Protein AF-A0A8H4XSQ0-F1 (afdb_monomer)

Sequence (177 aa):
MLYRQTLTVPAALAGDLHPTEDVSSPPSFDLDDREDEDDIYLQIAEAGQKVIKIYRQLHRVRLVNYTYMTTHHLFMAGISFLFAIWHSPVVRSRLTLDDVDFTVLAATSIFSDLMEVCPPAETCRDAFERMSRATVRMGSKGFASQAVGGGSLTASAKSLASTTTNRAAPQSQQLAP

Solvent-accessible surface area (backbone atoms only — not comparable to full-atom values): 11108 Å² total; per-residue (Å²): 135,87,86,79,82,78,79,80,79,59,75,89,67,67,74,75,70,66,76,78,74,81,79,71,73,68,91,70,55,74,59,57,59,49,54,54,50,51,50,50,34,40,50,42,30,53,51,17,51,51,52,47,52,52,52,48,54,38,55,76,68,68,70,57,82,87,41,77,65,56,56,52,55,51,48,53,30,49,53,46,25,51,46,20,48,66,75,33,69,65,40,26,63,74,46,53,69,67,60,50,52,54,50,49,53,46,46,47,49,55,29,59,64,40,35,84,80,35,76,68,29,52,60,52,35,55,52,49,54,54,50,48,54,53,43,50,66,61,38,57,75,50,41,55,75,70,74,80,79,79,84,85,83,91,78,90,79,82,86,80,90,80,81,89,81,88,88,86,85,88,83,87,84,89,79,88,135

Secondary structure (DSSP, 8-state):
-------PPPGGGSS-----------TTHHHHHHHHHHHHHHHHHHHHHHHHHHHHHHHHTT-----HHHHHHHHHHHHHHHHHHHH-HHHHHHS-HHHHHHHHHHHHHHHHHHTTT-TTHHHHHHHHHHHHHHHHHHHTTTGGGGSS-----------------------------

pLDDT: mean 72.09, std 19.68, range [34.12, 95.44]

Structure (mmCIF, N/CA/C/O backbone):
data_AF-A0A8H4XSQ0-F1
#
_entry.id   AF-A0A8H4XSQ0-F1
#
loop_
_atom_site.group_PDB
_atom_site.id
_atom_site.type_symbol
_atom_site.label_atom_id
_atom_site.label_alt_id
_atom_site.label_comp_id
_atom_site.label_asym_id
_atom_site.label_entity_id
_atom_site.label_seq_id
_atom_site.pdbx_PDB_ins_code
_atom_site.Cartn_x
_atom_site.Cartn_y
_atom_site.Cartn_z
_atom_site.occupancy
_atom_site.B_iso_or_equiv
_atom_site.auth_seq_id
_atom_site.auth_comp_id
_atom_site.auth_asym_id
_atom_site.auth_atom_id
_atom_site.pdbx_PDB_model_num
ATOM 1 N N . MET A 1 1 ? 32.855 30.904 15.317 1.00 47.31 1 MET A N 1
ATOM 2 C CA . MET A 1 1 ? 34.250 30.803 14.842 1.00 47.31 1 MET A CA 1
ATOM 3 C C . MET A 1 1 ? 34.305 29.732 13.766 1.00 47.31 1 MET A C 1
ATOM 5 O O . MET A 1 1 ? 33.937 28.602 14.050 1.00 47.31 1 MET A O 1
ATOM 9 N N . LEU A 1 2 ? 34.668 30.098 12.537 1.00 51.66 2 LEU A N 1
ATOM 10 C CA . LEU A 1 2 ? 34.772 29.174 11.405 1.00 51.66 2 LEU A CA 1
ATOM 11 C C . LEU A 1 2 ? 36.157 28.521 11.429 1.00 51.66 2 LEU A C 1
ATOM 13 O O . LEU A 1 2 ? 37.143 29.168 11.088 1.00 51.66 2 LEU A O 1
ATOM 17 N N . TYR A 1 3 ? 36.242 27.260 11.843 1.00 48.38 3 TYR A N 1
ATOM 18 C CA . TYR A 1 3 ? 37.480 26.493 11.727 1.00 48.38 3 TYR A CA 1
ATOM 19 C C . TYR A 1 3 ? 37.561 25.920 10.309 1.00 48.38 3 TYR A C 1
ATOM 21 O O . TYR A 1 3 ? 37.017 24.857 10.020 1.00 48.38 3 TYR A O 1
ATOM 29 N N . ARG A 1 4 ? 38.207 26.647 9.391 1.00 59.62 4 ARG A N 1
ATOM 30 C CA . ARG A 1 4 ? 38.708 26.056 8.146 1.00 59.62 4 ARG A CA 1
ATOM 31 C C . ARG A 1 4 ? 40.182 25.747 8.325 1.00 59.62 4 ARG A C 1
ATOM 33 O O . ARG A 1 4 ? 41.042 26.581 8.072 1.00 59.62 4 ARG A O 1
ATOM 40 N N . GLN A 1 5 ? 40.452 24.531 8.775 1.00 59.16 5 GLN A N 1
ATOM 41 C CA . GLN A 1 5 ? 41.793 23.976 8.764 1.00 59.16 5 GLN A CA 1
ATOM 42 C C . GLN A 1 5 ? 41.997 23.284 7.419 1.00 59.16 5 GLN A C 1
ATOM 44 O O . GLN A 1 5 ? 41.641 22.125 7.233 1.00 59.16 5 GLN A O 1
ATOM 49 N N . THR A 1 6 ? 42.504 24.027 6.440 1.00 63.44 6 THR A N 1
ATOM 50 C CA . THR A 1 6 ? 43.053 23.429 5.222 1.00 63.44 6 THR A CA 1
ATOM 51 C C . THR A 1 6 ? 44.397 22.804 5.570 1.00 63.44 6 THR A C 1
ATOM 53 O O . THR A 1 6 ? 45.337 23.510 5.930 1.00 63.44 6 THR A O 1
ATOM 56 N N . LEU A 1 7 ? 44.473 21.477 5.498 1.00 61.50 7 LEU A N 1
ATOM 57 C CA . LEU A 1 7 ? 45.730 20.739 5.549 1.00 61.50 7 LEU A CA 1
ATOM 58 C C . LEU A 1 7 ? 46.480 20.979 4.234 1.00 61.50 7 LEU A C 1
ATOM 60 O O . LEU A 1 7 ? 46.041 20.532 3.177 1.00 61.50 7 LEU A O 1
ATOM 64 N N . THR A 1 8 ? 47.594 21.707 4.292 1.00 67.81 8 THR A N 1
ATOM 65 C CA . THR A 1 8 ? 48.511 21.840 3.154 1.00 67.81 8 THR A CA 1
ATOM 66 C C . THR A 1 8 ? 49.266 20.527 2.984 1.00 67.81 8 THR A C 1
ATOM 68 O O . THR A 1 8 ? 49.957 20.083 3.902 1.00 67.81 8 THR A O 1
ATOM 71 N N . VAL A 1 9 ? 49.124 19.900 1.816 1.00 60.16 9 VAL A N 1
ATOM 72 C CA . VAL A 1 9 ? 49.824 18.655 1.479 1.00 60.16 9 VAL A CA 1
ATOM 73 C C . VAL A 1 9 ? 51.330 18.943 1.355 1.00 60.16 9 VAL A C 1
ATOM 75 O O . VAL A 1 9 ? 51.709 19.875 0.642 1.00 60.16 9 VAL A O 1
ATOM 78 N N . PRO A 1 1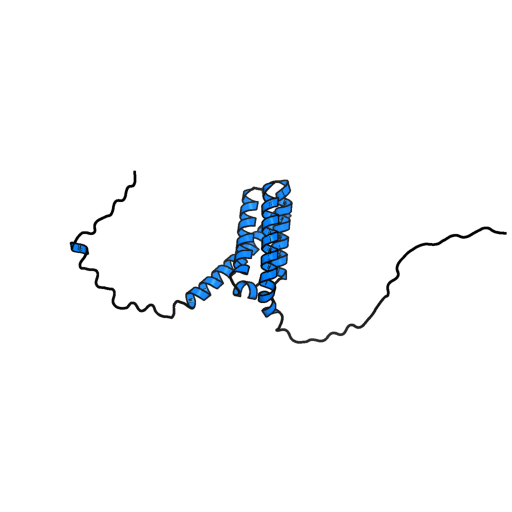0 ? 52.204 18.189 2.046 1.00 61.56 10 PRO A N 1
ATOM 79 C CA . PRO A 1 10 ? 53.652 18.356 1.950 1.00 61.56 10 PRO A CA 1
ATOM 80 C C . PRO A 1 10 ? 54.164 18.154 0.518 1.00 61.56 10 PRO A C 1
ATOM 82 O O . PRO A 1 10 ? 53.762 17.210 -0.156 1.00 61.56 10 PRO A O 1
ATOM 85 N N . ALA A 1 11 ? 55.108 18.991 0.072 1.00 61.38 11 ALA A N 1
ATOM 86 C CA . ALA A 1 11 ? 55.648 18.977 -1.296 1.00 61.38 11 ALA A CA 1
ATOM 87 C C . ALA A 1 11 ? 56.253 17.625 -1.731 1.00 61.38 11 ALA A C 1
ATOM 89 O O . ALA A 1 11 ? 56.295 17.328 -2.920 1.00 61.38 11 ALA A O 1
ATOM 90 N N . ALA A 1 12 ? 56.666 16.787 -0.777 1.00 60.84 12 ALA A N 1
ATOM 91 C CA . ALA A 1 12 ? 57.162 15.436 -1.035 1.00 60.84 12 ALA A CA 1
ATOM 92 C C . ALA A 1 12 ? 56.082 14.466 -1.558 1.00 60.84 12 ALA A C 1
ATOM 94 O O . ALA A 1 12 ? 56.423 13.468 -2.172 1.00 60.84 12 ALA A O 1
ATOM 95 N N . LEU A 1 13 ? 54.797 14.763 -1.334 1.00 54.38 13 LEU A N 1
ATOM 96 C CA . LEU A 1 13 ? 53.650 13.967 -1.796 1.00 54.38 13 LEU A CA 1
ATOM 97 C C . LEU A 1 13 ? 53.005 14.537 -3.071 1.00 54.38 13 LEU A C 1
ATOM 99 O O . LEU A 1 13 ? 52.060 13.955 -3.592 1.00 54.38 13 LEU A O 1
ATOM 103 N N . ALA A 1 14 ? 53.483 15.683 -3.569 1.00 57.53 14 ALA A N 1
ATOM 104 C CA . ALA A 1 14 ? 52.908 16.343 -4.743 1.00 57.53 14 ALA A CA 1
ATOM 105 C C . ALA A 1 14 ? 53.367 15.721 -6.077 1.00 57.53 14 ALA A C 1
ATOM 107 O O . ALA A 1 14 ? 52.726 15.947 -7.098 1.00 57.53 14 ALA A O 1
ATOM 108 N N . GLY A 1 15 ? 54.472 14.966 -6.072 1.00 57.06 15 GLY A N 1
ATOM 109 C CA . GLY A 1 15 ? 55.089 14.400 -7.278 1.00 57.06 15 GLY A CA 1
ATOM 110 C C . GLY A 1 15 ? 54.617 12.998 -7.676 1.00 57.06 15 GLY A C 1
ATOM 111 O O . GLY A 1 15 ? 54.836 12.612 -8.817 1.00 57.06 15 GLY A O 1
ATOM 112 N N . ASP A 1 16 ? 53.947 12.262 -6.783 1.00 52.66 16 ASP A N 1
ATOM 113 C CA . ASP A 1 16 ? 53.589 10.849 -7.011 1.00 52.66 16 ASP A CA 1
ATOM 114 C C . ASP A 1 16 ? 52.175 10.647 -7.586 1.00 52.66 16 ASP A C 1
ATOM 116 O O . ASP A 1 16 ? 51.712 9.518 -7.750 1.00 52.66 16 ASP A O 1
ATOM 120 N N . LEU A 1 17 ? 51.480 11.727 -7.950 1.00 51.56 17 LEU A N 1
ATOM 121 C CA . LEU A 1 17 ? 50.252 11.640 -8.740 1.00 51.56 17 LEU A CA 1
ATOM 122 C C . LEU A 1 17 ? 50.621 11.499 -10.219 1.00 51.56 17 LEU A C 1
ATOM 124 O O . LEU A 1 17 ? 50.491 12.435 -11.007 1.00 51.56 17 LEU A O 1
ATOM 128 N N . HIS A 1 18 ? 51.082 10.306 -10.597 1.00 51.81 18 HIS A N 1
ATOM 129 C CA . HIS A 1 18 ? 50.960 9.863 -11.979 1.00 51.81 18 HIS A CA 1
ATOM 130 C C . HIS A 1 18 ? 49.475 10.000 -12.357 1.00 51.81 18 HIS A C 1
ATOM 132 O O . HIS A 1 18 ? 48.629 9.489 -11.613 1.00 51.81 18 HIS A O 1
ATOM 138 N N . PRO A 1 19 ? 49.117 10.715 -13.441 1.00 48.53 19 PRO A N 1
ATOM 139 C CA . PRO A 1 19 ? 47.738 10.729 -13.896 1.00 48.53 19 PRO A CA 1
ATOM 140 C C . PRO A 1 19 ? 47.394 9.268 -14.153 1.00 48.53 19 PRO A C 1
ATOM 142 O O . PRO A 1 19 ? 48.134 8.576 -14.850 1.00 48.53 19 PRO A O 1
ATOM 145 N N . THR A 1 20 ? 46.363 8.757 -13.492 1.00 51.41 20 THR A N 1
ATOM 146 C CA . THR A 1 20 ? 45.878 7.401 -13.722 1.00 51.41 20 THR A CA 1
ATOM 147 C C . THR A 1 20 ? 45.595 7.281 -15.212 1.00 51.41 20 THR A C 1
ATOM 149 O O . THR A 1 20 ? 44.622 7.857 -15.697 1.00 51.41 20 THR A O 1
ATOM 152 N N . GLU A 1 21 ? 46.507 6.622 -15.925 1.00 52.25 21 GLU A N 1
ATOM 153 C CA . GLU A 1 21 ? 46.331 6.195 -17.300 1.00 52.25 21 GLU A CA 1
ATOM 154 C C . GLU A 1 21 ? 45.016 5.426 -17.365 1.00 52.25 21 GLU A C 1
ATOM 156 O O . GLU A 1 21 ? 44.800 4.492 -16.592 1.00 52.25 21 GLU A O 1
ATOM 161 N N . ASP A 1 22 ? 44.132 5.921 -18.228 1.00 55.44 22 ASP A N 1
ATOM 162 C CA . ASP A 1 22 ? 42.923 5.297 -18.749 1.00 55.44 22 ASP A CA 1
ATOM 163 C C . ASP A 1 22 ? 42.413 4.063 -17.989 1.00 55.44 22 ASP A C 1
ATOM 165 O O . ASP A 1 22 ? 42.454 2.932 -18.478 1.00 55.44 22 ASP A O 1
ATOM 169 N N . VAL A 1 23 ? 41.787 4.291 -16.831 1.00 56.41 23 VAL A N 1
ATOM 170 C CA . VAL A 1 23 ? 40.725 3.386 -16.387 1.00 56.41 23 VAL A CA 1
ATOM 171 C C . VAL A 1 23 ? 39.505 3.726 -17.235 1.00 56.41 23 VAL A C 1
ATOM 173 O O . VAL A 1 23 ? 38.615 4.467 -16.824 1.00 56.41 23 VAL A O 1
ATOM 176 N N . SER A 1 24 ? 39.489 3.217 -18.467 1.00 56.81 24 SER A N 1
ATOM 177 C CA . SER A 1 24 ? 38.234 3.030 -19.185 1.00 56.81 24 SER A CA 1
ATOM 178 C C . SER A 1 24 ? 37.388 2.096 -18.330 1.00 56.81 24 SER A C 1
ATOM 180 O O . SER A 1 24 ? 37.646 0.892 -18.286 1.00 56.81 24 SER A O 1
ATOM 182 N N . SER A 1 25 ? 36.424 2.658 -17.597 1.00 54.97 25 SER A N 1
ATOM 183 C CA . SER A 1 25 ? 35.415 1.868 -16.903 1.00 54.97 25 SER A CA 1
ATOM 184 C C . SER A 1 25 ? 34.805 0.889 -17.910 1.00 54.97 25 SER A C 1
ATOM 186 O O . SER A 1 25 ? 34.354 1.325 -18.974 1.00 54.97 25 SER A O 1
ATOM 188 N N . PRO A 1 26 ? 34.823 -0.426 -17.635 1.00 57.75 26 PRO A N 1
ATOM 189 C CA . PRO A 1 26 ? 34.167 -1.404 -18.484 1.00 57.75 26 PRO A CA 1
ATOM 190 C C . PRO A 1 26 ? 32.709 -0.986 -18.731 1.00 57.75 26 PRO A C 1
ATOM 192 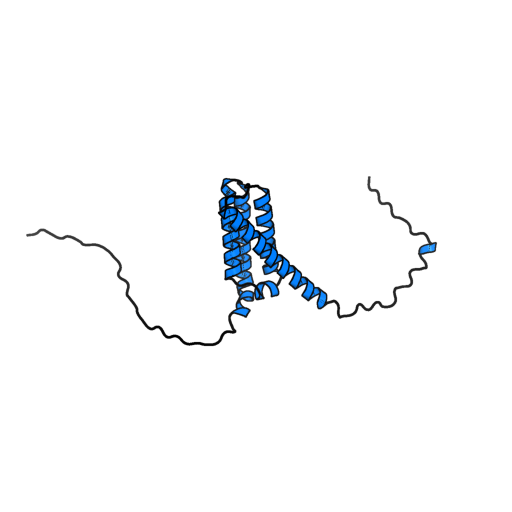O O . PRO A 1 26 ? 32.006 -0.683 -17.769 1.00 57.75 26 PRO A O 1
ATOM 195 N N . PRO A 1 27 ? 32.205 -1.003 -19.976 1.00 55.25 27 PRO A N 1
ATOM 196 C CA . PRO A 1 27 ? 30.811 -0.662 -20.281 1.00 55.25 27 PRO A CA 1
ATOM 197 C C . PRO A 1 27 ? 29.810 -1.741 -19.813 1.00 55.25 27 PRO A C 1
ATOM 199 O O . PRO A 1 27 ? 28.658 -1.742 -20.232 1.00 55.25 27 PRO A O 1
ATOM 202 N N . SER A 1 28 ? 30.248 -2.691 -18.981 1.00 55.41 28 SER A N 1
ATOM 203 C CA . SER A 1 28 ? 29.463 -3.820 -18.477 1.00 55.41 28 SER A CA 1
ATOM 204 C C . SER A 1 28 ? 28.827 -3.584 -17.102 1.00 55.41 28 SER A C 1
ATOM 206 O O . SER A 1 28 ? 28.080 -4.445 -16.660 1.00 55.41 28 SER A O 1
ATOM 208 N N . PHE A 1 29 ? 29.092 -2.455 -16.433 1.00 52.41 29 PHE A N 1
ATOM 209 C CA . PHE A 1 29 ? 28.515 -2.161 -15.110 1.00 52.41 29 PHE A CA 1
ATOM 210 C C . PHE A 1 29 ? 27.081 -1.597 -15.171 1.00 52.41 29 PHE A C 1
ATOM 212 O O . PHE A 1 29 ? 26.286 -1.861 -14.282 1.00 52.41 29 PHE A O 1
ATOM 219 N N . ASP A 1 30 ? 26.695 -0.919 -16.257 1.00 58.12 30 ASP A N 1
ATOM 220 C CA . ASP A 1 30 ? 25.384 -0.246 -16.355 1.00 58.12 30 ASP A CA 1
ATOM 221 C C . ASP A 1 30 ? 24.163 -1.188 -16.435 1.00 58.12 30 ASP A C 1
ATOM 223 O O . ASP A 1 30 ? 23.031 -0.738 -16.244 1.00 58.12 30 ASP A O 1
ATOM 227 N N . LEU A 1 31 ? 24.349 -2.466 -16.790 1.00 56.94 31 LEU A N 1
ATOM 228 C CA . LEU A 1 31 ? 23.248 -3.439 -16.860 1.00 56.94 31 LEU A CA 1
ATOM 229 C C . LEU A 1 31 ? 23.034 -4.151 -15.520 1.00 56.94 31 LEU A C 1
ATOM 231 O O . LEU A 1 31 ? 21.891 -4.216 -15.076 1.00 56.94 31 LEU A O 1
ATOM 235 N N . ASP A 1 32 ? 24.116 -4.590 -14.868 1.00 60.03 32 ASP A N 1
ATOM 236 C CA . ASP A 1 32 ? 24.069 -5.182 -13.519 1.00 60.03 32 ASP A CA 1
ATOM 237 C C . ASP A 1 32 ? 23.515 -4.169 -12.504 1.00 60.03 32 ASP A C 1
ATOM 239 O O . ASP A 1 32 ? 22.580 -4.485 -11.775 1.00 60.03 32 ASP A O 1
ATOM 243 N N . ASP A 1 33 ? 23.970 -2.907 -12.549 1.00 61.97 33 ASP A N 1
ATOM 244 C CA . ASP A 1 33 ? 23.506 -1.860 -11.624 1.00 61.97 33 ASP A CA 1
ATOM 245 C C . ASP A 1 33 ? 21.987 -1.601 -11.726 1.00 61.97 33 ASP A C 1
ATOM 247 O O . ASP A 1 33 ? 21.341 -1.225 -10.746 1.00 61.97 33 ASP A O 1
ATOM 251 N N . ARG A 1 34 ? 21.394 -1.793 -12.914 1.00 63.34 34 ARG A N 1
ATOM 252 C CA . ARG A 1 34 ? 19.950 -1.609 -13.144 1.00 63.34 34 ARG A CA 1
ATOM 253 C C . ARG A 1 34 ? 19.126 -2.809 -12.698 1.00 63.34 34 ARG A C 1
ATOM 255 O O . ARG A 1 34 ? 18.035 -2.618 -12.162 1.00 63.34 34 ARG A O 1
ATOM 262 N N . GLU A 1 35 ? 19.619 -4.019 -12.944 1.00 65.69 35 GLU A N 1
ATOM 263 C CA . GLU A 1 35 ? 18.970 -5.251 -12.484 1.00 65.69 35 GLU A CA 1
ATOM 264 C C . GLU A 1 35 ? 18.986 -5.324 -10.948 1.00 65.69 35 GLU A C 1
ATOM 266 O O . GLU A 1 35 ? 17.946 -5.592 -10.339 1.00 65.69 35 GLU A O 1
ATOM 271 N N . ASP A 1 36 ? 20.104 -4.938 -10.325 1.00 78.12 36 ASP A N 1
ATOM 272 C CA . ASP A 1 36 ? 20.235 -4.807 -8.872 1.00 78.12 36 ASP A CA 1
ATOM 273 C C . ASP A 1 36 ? 19.242 -3.780 -8.289 1.00 78.12 36 ASP A C 1
ATOM 275 O O . ASP A 1 36 ? 18.639 -4.009 -7.235 1.00 78.12 36 ASP A O 1
ATOM 279 N N . GLU A 1 37 ? 19.013 -2.649 -8.970 1.00 82.69 37 GLU A N 1
ATOM 280 C CA . GLU A 1 37 ? 18.064 -1.622 -8.516 1.00 82.69 37 GLU A CA 1
ATOM 281 C C . GLU A 1 37 ? 16.607 -2.123 -8.527 1.00 82.69 37 GLU A C 1
ATOM 283 O O . GLU A 1 37 ? 15.852 -1.906 -7.570 1.00 82.69 37 GLU A O 1
ATOM 288 N N . ASP A 1 38 ? 16.197 -2.830 -9.583 1.00 86.06 38 ASP A N 1
ATOM 289 C CA . ASP A 1 38 ? 14.851 -3.400 -9.690 1.00 86.06 38 ASP A CA 1
ATOM 290 C C . ASP A 1 38 ? 14.595 -4.500 -8.645 1.00 86.06 38 ASP A C 1
ATOM 292 O O . ASP A 1 38 ? 13.491 -4.580 -8.084 1.00 86.06 38 ASP A O 1
ATOM 296 N N . ASP A 1 39 ? 15.615 -5.295 -8.316 1.00 88.25 39 ASP A N 1
ATOM 297 C CA . ASP A 1 39 ? 15.547 -6.296 -7.251 1.00 88.25 39 ASP A CA 1
ATOM 298 C C . ASP A 1 39 ? 15.385 -5.654 -5.865 1.00 88.25 39 ASP A C 1
ATOM 300 O O . ASP A 1 39 ? 14.587 -6.133 -5.046 1.00 88.25 39 ASP A O 1
ATOM 304 N N . ILE A 1 40 ? 16.035 -4.511 -5.618 1.00 91.69 40 ILE A N 1
ATOM 305 C CA . ILE A 1 40 ? 15.839 -3.728 -4.390 1.00 91.69 40 ILE A CA 1
ATOM 306 C C . ILE A 1 40 ? 14.379 -3.270 -4.269 1.00 91.69 40 ILE A C 1
ATOM 308 O O . ILE A 1 40 ? 13.761 -3.446 -3.211 1.00 91.69 40 ILE A O 1
ATOM 312 N N . TYR A 1 41 ? 13.778 -2.722 -5.332 1.00 92.88 41 TYR A N 1
ATOM 313 C CA . TYR A 1 41 ? 12.369 -2.305 -5.289 1.00 92.88 41 TYR A CA 1
ATOM 314 C C . TYR A 1 41 ? 11.424 -3.482 -5.063 1.00 92.88 41 TYR A C 1
ATOM 316 O O . TYR A 1 41 ? 10.441 -3.352 -4.322 1.00 92.88 41 TYR A O 1
ATOM 324 N N . LEU A 1 42 ? 11.717 -4.639 -5.655 1.00 92.31 42 LEU A N 1
ATOM 325 C CA . LEU A 1 42 ? 10.925 -5.839 -5.440 1.00 92.31 42 LEU A CA 1
ATOM 326 C C . LEU A 1 42 ? 10.991 -6.307 -3.985 1.00 92.31 42 LEU A C 1
ATOM 328 O O . LEU A 1 42 ? 9.952 -6.598 -3.383 1.00 92.31 42 LEU A O 1
ATOM 332 N N . GLN A 1 43 ? 12.187 -6.318 -3.399 1.00 93.31 43 GLN A N 1
ATOM 333 C CA . GLN A 1 43 ? 12.381 -6.681 -2.002 1.00 93.31 43 GLN A CA 1
ATOM 334 C C . GLN A 1 43 ? 11.652 -5.711 -1.062 1.00 93.31 43 GLN A C 1
ATOM 336 O O . GLN A 1 43 ? 11.009 -6.146 -0.102 1.00 93.31 43 GLN A O 1
ATOM 341 N N . ILE A 1 44 ? 11.689 -4.406 -1.353 1.00 94.00 44 ILE A N 1
ATOM 342 C CA . ILE A 1 44 ? 10.951 -3.385 -0.596 1.00 94.00 44 ILE A CA 1
ATOM 343 C C . ILE A 1 44 ? 9.442 -3.631 -0.685 1.00 94.00 44 ILE A C 1
ATOM 345 O O . ILE A 1 44 ? 8.753 -3.596 0.340 1.00 94.00 44 ILE A O 1
ATOM 349 N N . ALA A 1 45 ? 8.922 -3.902 -1.884 1.00 93.56 45 ALA A N 1
ATOM 350 C CA . ALA A 1 45 ? 7.502 -4.165 -2.082 1.00 93.56 45 ALA A CA 1
ATOM 351 C C . ALA A 1 45 ? 7.049 -5.411 -1.300 1.00 93.56 45 ALA A C 1
ATOM 353 O O . ALA A 1 45 ? 6.042 -5.375 -0.585 1.00 93.56 45 ALA A O 1
ATOM 354 N N . GLU A 1 46 ? 7.821 -6.496 -1.369 1.00 93.56 46 GLU A N 1
ATOM 355 C CA . GLU A 1 46 ? 7.514 -7.739 -0.665 1.00 93.56 46 GLU A CA 1
ATOM 356 C C . GLU A 1 46 ? 7.590 -7.568 0.863 1.00 93.56 46 GLU A C 1
ATOM 358 O O . GLU A 1 46 ? 6.694 -8.006 1.596 1.00 93.56 46 GLU A O 1
ATOM 363 N N . ALA A 1 47 ? 8.630 -6.894 1.362 1.00 95.44 47 ALA A N 1
ATOM 364 C CA . ALA A 1 47 ? 8.789 -6.606 2.783 1.00 95.44 47 ALA A CA 1
ATOM 365 C C . ALA A 1 47 ? 7.643 -5.728 3.312 1.00 95.44 47 ALA A C 1
ATOM 367 O O . ALA A 1 47 ? 7.051 -6.049 4.346 1.00 95.44 47 ALA A O 1
ATOM 368 N N . GLY A 1 48 ? 7.267 -4.676 2.576 1.00 93.38 48 GLY A N 1
ATOM 369 C CA . GLY A 1 48 ? 6.154 -3.794 2.927 1.00 93.38 48 GLY A CA 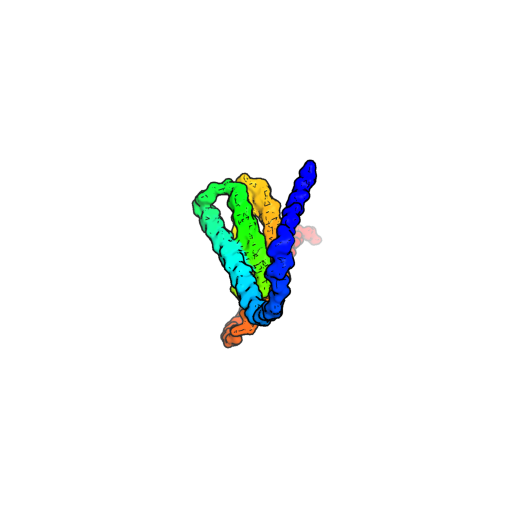1
ATOM 370 C C . GLY A 1 48 ? 4.827 -4.548 3.053 1.00 93.38 48 GLY A C 1
ATOM 371 O O . GLY A 1 48 ? 4.128 -4.416 4.062 1.00 93.38 48 GLY A O 1
ATOM 372 N N . GLN A 1 49 ? 4.514 -5.428 2.093 1.00 93.44 49 GLN A N 1
ATOM 373 C CA . GLN A 1 49 ? 3.326 -6.285 2.172 1.00 93.44 49 GLN A CA 1
ATOM 374 C C . GLN A 1 49 ? 3.356 -7.223 3.380 1.00 93.44 49 GLN A C 1
ATOM 376 O O . GLN A 1 49 ? 2.339 -7.378 4.062 1.00 93.44 49 GLN A O 1
ATOM 381 N N . LYS A 1 50 ? 4.498 -7.867 3.654 1.00 94.25 50 LYS A N 1
ATOM 382 C CA . LYS A 1 50 ? 4.650 -8.782 4.796 1.00 94.25 50 LYS A CA 1
ATOM 383 C C . LYS A 1 50 ? 4.395 -8.062 6.115 1.00 94.25 50 LYS A C 1
ATOM 385 O O . LYS A 1 50 ? 3.634 -8.570 6.936 1.00 94.25 50 LYS A O 1
ATOM 390 N N . VAL A 1 51 ? 4.957 -6.866 6.292 1.00 93.50 51 VAL A N 1
ATOM 391 C CA . VAL A 1 51 ? 4.747 -6.047 7.494 1.00 93.50 51 VAL A CA 1
ATOM 392 C C . VAL A 1 51 ? 3.262 -5.732 7.684 1.00 93.50 51 VAL A C 1
ATOM 394 O O . VAL A 1 51 ? 2.711 -6.007 8.750 1.00 93.50 51 VAL A O 1
ATOM 397 N N . ILE A 1 52 ? 2.578 -5.247 6.643 1.00 92.00 52 ILE A N 1
ATOM 398 C CA . ILE A 1 52 ? 1.140 -4.932 6.705 1.00 92.00 52 ILE A CA 1
ATOM 399 C C . ILE A 1 52 ? 0.310 -6.186 7.027 1.00 92.00 52 ILE A C 1
ATOM 401 O O . ILE A 1 52 ? -0.599 -6.135 7.857 1.00 92.00 52 ILE A O 1
ATOM 405 N N . LYS A 1 53 ? 0.636 -7.337 6.423 1.00 90.38 53 LYS A N 1
ATOM 406 C CA . LYS A 1 53 ? -0.037 -8.621 6.692 1.00 90.38 53 LYS A CA 1
ATOM 407 C C . LYS A 1 53 ? 0.148 -9.075 8.143 1.00 90.38 53 LYS A C 1
ATOM 409 O O . LYS A 1 53 ? -0.835 -9.466 8.775 1.00 90.38 53 LYS A O 1
ATOM 414 N N . ILE A 1 54 ? 1.365 -8.983 8.684 1.00 90.06 54 ILE A N 1
ATOM 415 C CA . ILE A 1 54 ? 1.654 -9.319 10.086 1.00 90.06 54 ILE A CA 1
ATOM 416 C C . ILE A 1 54 ? 0.859 -8.404 11.013 1.00 90.06 54 ILE A C 1
ATOM 418 O O . ILE A 1 54 ? 0.163 -8.908 11.891 1.00 90.06 54 ILE A O 1
ATOM 422 N N . TYR A 1 55 ? 0.878 -7.086 10.789 1.00 87.31 55 TYR A N 1
ATOM 423 C CA . TYR A 1 55 ? 0.104 -6.147 11.604 1.00 87.31 55 TYR A CA 1
ATOM 424 C C . TYR A 1 55 ? -1.402 -6.403 11.523 1.00 87.31 55 TYR A C 1
ATOM 426 O O . TYR A 1 55 ? -2.082 -6.329 12.544 1.00 87.31 55 TYR A O 1
ATOM 434 N N . ARG A 1 56 ? -1.929 -6.804 10.360 1.00 85.06 56 ARG A N 1
ATOM 435 C CA . ARG A 1 56 ? -3.337 -7.210 10.223 1.00 85.06 56 ARG A CA 1
ATOM 436 C C . ARG A 1 56 ? -3.666 -8.443 11.066 1.00 85.06 56 ARG A C 1
ATOM 438 O O . ARG A 1 56 ? -4.731 -8.514 11.679 1.00 85.06 56 ARG A O 1
ATOM 445 N N . GLN A 1 57 ? -2.770 -9.427 11.091 1.00 84.81 57 GLN A N 1
ATOM 446 C CA . GLN A 1 57 ? -2.940 -10.627 11.908 1.00 84.81 57 GLN A CA 1
ATOM 447 C C . GLN A 1 57 ? -2.857 -10.297 13.401 1.00 84.81 57 GLN A C 1
ATOM 449 O O . GLN A 1 57 ? -3.700 -10.741 14.177 1.00 84.81 57 GLN A O 1
ATOM 454 N N . LEU A 1 58 ? -1.890 -9.468 13.785 1.00 81.38 58 LEU A N 1
ATOM 455 C CA . LEU A 1 58 ? -1.708 -8.984 15.149 1.00 81.38 58 LEU A CA 1
ATOM 456 C C . LEU A 1 58 ? -2.939 -8.204 15.641 1.00 81.38 58 LEU A C 1
ATOM 458 O O . LEU A 1 58 ? -3.401 -8.422 16.763 1.00 81.38 58 LEU A O 1
ATOM 462 N N . HIS A 1 59 ? -3.519 -7.375 14.768 1.00 74.75 59 HIS A N 1
ATOM 463 C CA . HIS A 1 59 ? -4.756 -6.644 15.024 1.00 74.75 59 HIS A CA 1
ATOM 464 C C . HIS A 1 59 ? -5.939 -7.589 15.305 1.00 74.75 59 HIS A C 1
ATOM 466 O O . HIS A 1 59 ? -6.635 -7.432 16.308 1.00 74.75 59 HIS A O 1
ATOM 472 N N . ARG A 1 60 ? -6.117 -8.653 14.501 1.00 75.19 60 ARG A N 1
ATOM 473 C CA . ARG A 1 60 ? -7.179 -9.662 14.722 1.00 75.19 60 ARG A CA 1
ATOM 474 C C . ARG A 1 60 ? -7.102 -10.351 16.084 1.00 75.19 60 ARG A C 1
ATOM 476 O O . ARG A 1 60 ? -8.141 -10.709 16.629 1.00 75.19 60 ARG A O 1
ATOM 483 N N . VAL A 1 61 ? -5.900 -10.561 16.617 1.00 74.00 61 VAL A N 1
ATOM 484 C CA . VAL A 1 61 ? -5.684 -11.266 17.895 1.00 74.00 61 VAL A CA 1
ATOM 485 C C . VAL A 1 61 ? -5.728 -10.295 19.092 1.00 74.00 61 VAL A C 1
ATOM 487 O O . VAL A 1 61 ? -5.571 -10.721 20.231 1.00 74.00 61 VAL A O 1
ATOM 490 N N . ARG A 1 62 ? -5.967 -8.988 18.863 1.00 66.31 62 ARG A N 1
ATOM 491 C CA . ARG A 1 62 ? -5.918 -7.909 19.876 1.00 66.31 62 ARG A CA 1
ATOM 492 C C . ARG A 1 62 ? -4.630 -7.905 20.715 1.00 66.31 62 ARG A C 1
ATOM 494 O O . ARG A 1 62 ? -4.619 -7.415 21.839 1.00 66.31 62 ARG A O 1
ATOM 501 N N . LEU A 1 63 ? -3.541 -8.447 20.167 1.00 59.53 63 LEU A N 1
ATOM 502 C CA . LEU A 1 63 ? -2.272 -8.626 20.879 1.00 59.53 63 LEU A CA 1
ATOM 503 C C . LEU A 1 63 ? -1.332 -7.423 20.719 1.00 59.53 63 LEU A C 1
ATOM 505 O O . LEU A 1 63 ? -0.230 -7.406 21.262 1.00 59.53 63 LEU A O 1
ATOM 509 N N . VAL A 1 64 ? -1.744 -6.412 19.954 1.00 57.94 64 VAL A N 1
ATOM 510 C CA . VAL A 1 64 ? -0.945 -5.205 19.765 1.00 57.94 64 VAL A CA 1
ATOM 511 C C . VAL A 1 64 ? -1.185 -4.283 20.945 1.00 57.94 64 VAL A C 1
ATOM 513 O O . VAL A 1 64 ? -2.289 -3.781 21.135 1.00 57.94 64 VAL A O 1
ATOM 516 N N . ASN A 1 65 ? -0.135 -4.016 21.717 1.00 57.03 65 ASN A N 1
ATOM 517 C CA . ASN A 1 65 ? -0.084 -2.811 22.534 1.00 57.03 65 ASN A CA 1
ATOM 518 C C . ASN A 1 65 ? -0.124 -1.613 21.572 1.00 57.03 65 ASN A C 1
ATOM 520 O O . ASN A 1 65 ? 0.907 -1.227 21.015 1.00 57.03 65 ASN A O 1
ATOM 524 N N . TYR A 1 66 ? -1.333 -1.106 21.313 1.00 59.19 66 TYR A N 1
ATOM 525 C CA . TYR A 1 66 ? -1.635 0.011 20.419 1.00 59.19 66 TYR A CA 1
ATOM 526 C C . TYR A 1 66 ? -0.772 1.214 20.789 1.00 59.19 66 TYR A C 1
ATOM 528 O O . TYR A 1 66 ? -1.031 1.937 21.747 1.00 59.19 66 TYR A O 1
ATOM 536 N N . THR A 1 67 ? 0.310 1.389 20.044 1.00 66.81 67 THR A N 1
ATOM 537 C CA . THR A 1 67 ? 1.329 2.393 20.320 1.00 66.81 67 THR A CA 1
ATOM 538 C C . THR A 1 67 ? 1.496 3.278 19.106 1.00 66.81 67 THR A C 1
ATOM 540 O O . THR A 1 67 ? 1.470 2.809 17.971 1.00 66.81 67 THR A O 1
ATOM 543 N N . TYR A 1 68 ? 1.765 4.555 19.369 1.00 71.06 68 TYR A N 1
ATOM 544 C CA . TYR A 1 68 ? 2.207 5.545 18.387 1.00 71.06 68 TYR A CA 1
ATOM 545 C C . TYR A 1 68 ? 3.309 5.008 17.452 1.00 71.06 68 TYR A C 1
ATOM 547 O O . TYR A 1 68 ? 3.323 5.307 16.261 1.00 71.06 68 TYR A O 1
ATOM 555 N N . MET A 1 69 ? 4.189 4.139 17.966 1.00 82.44 69 MET A N 1
ATOM 556 C CA . MET A 1 69 ? 5.200 3.453 17.159 1.00 82.44 69 MET A CA 1
ATOM 557 C C . MET A 1 69 ? 4.601 2.555 16.071 1.00 82.44 69 MET A C 1
ATOM 559 O O . MET A 1 69 ? 5.122 2.547 14.961 1.00 82.44 69 MET A O 1
ATOM 563 N N . THR A 1 70 ? 3.508 1.835 16.333 1.00 85.56 70 THR A N 1
ATOM 564 C CA . THR A 1 70 ? 2.854 0.973 15.330 1.00 85.56 70 THR A CA 1
ATOM 565 C C . THR A 1 70 ? 2.360 1.788 14.139 1.00 85.56 70 THR A C 1
ATOM 567 O O . THR A 1 70 ? 2.600 1.401 12.998 1.00 85.56 70 THR A O 1
ATOM 570 N N . THR A 1 71 ? 1.755 2.952 14.392 1.00 87.25 71 THR A N 1
ATOM 571 C CA . THR A 1 71 ? 1.309 3.876 13.340 1.00 87.25 71 THR A CA 1
ATOM 572 C C . THR A 1 71 ? 2.469 4.286 12.434 1.00 87.25 71 THR A C 1
ATOM 574 O O . THR A 1 71 ? 2.331 4.240 11.215 1.00 87.25 71 THR A O 1
ATOM 577 N N . HIS A 1 72 ? 3.637 4.601 13.009 1.00 90.38 72 HIS A N 1
ATOM 578 C CA . HIS A 1 72 ? 4.845 4.930 12.239 1.00 90.38 72 HIS A CA 1
ATOM 579 C C . HIS A 1 72 ? 5.362 3.764 11.402 1.00 90.38 72 HIS A C 1
ATOM 581 O O . HIS A 1 72 ? 5.660 3.953 10.227 1.00 90.38 72 HIS A O 1
ATOM 587 N N . HIS A 1 73 ? 5.443 2.558 11.969 1.00 90.81 73 HIS A N 1
ATOM 588 C CA . HIS A 1 73 ? 5.931 1.385 11.236 1.00 90.81 73 HIS A CA 1
ATOM 589 C C . HIS A 1 73 ? 4.995 1.014 10.086 1.00 90.81 73 HIS A C 1
ATOM 591 O O . HIS A 1 73 ? 5.459 0.716 8.987 1.00 90.81 73 HIS A O 1
ATOM 597 N N . LEU A 1 74 ? 3.682 1.078 10.318 1.00 90.88 74 LEU A N 1
ATOM 598 C CA . LEU A 1 74 ? 2.693 0.802 9.285 1.00 90.88 74 LEU A CA 1
ATOM 599 C C . LEU A 1 74 ? 2.714 1.874 8.192 1.00 90.88 74 LEU A C 1
ATOM 601 O O . LEU A 1 74 ? 2.636 1.542 7.011 1.00 90.88 74 LEU A O 1
ATOM 605 N N . PHE A 1 75 ? 2.865 3.145 8.573 1.00 92.38 75 PHE A N 1
ATOM 606 C CA . PHE A 1 75 ? 2.977 4.240 7.618 1.00 92.38 75 PHE A CA 1
ATOM 607 C C . PHE A 1 75 ? 4.236 4.098 6.767 1.00 92.38 75 PHE A C 1
ATOM 609 O O . PHE A 1 75 ? 4.123 4.097 5.547 1.00 92.38 75 PHE A O 1
ATOM 616 N N . MET A 1 76 ? 5.402 3.870 7.379 1.00 93.94 76 MET A N 1
ATOM 617 C CA . MET A 1 76 ? 6.663 3.656 6.661 1.00 93.94 76 MET A CA 1
ATOM 618 C C . MET A 1 76 ? 6.593 2.442 5.727 1.00 93.94 76 MET A C 1
ATOM 620 O O . MET A 1 76 ? 6.898 2.564 4.546 1.00 93.94 76 MET A O 1
ATOM 624 N N . ALA A 1 77 ? 6.105 1.293 6.206 1.00 95.19 77 ALA A N 1
ATOM 625 C CA . ALA A 1 77 ? 5.942 0.108 5.364 1.00 95.19 77 ALA A CA 1
ATOM 626 C C . ALA A 1 77 ? 4.978 0.355 4.189 1.00 95.19 77 ALA A C 1
ATOM 628 O O . ALA A 1 77 ? 5.254 -0.054 3.061 1.00 95.19 77 ALA A O 1
ATOM 629 N N . GLY A 1 78 ? 3.867 1.055 4.438 1.00 94.88 78 GLY A N 1
ATOM 630 C CA . GLY A 1 78 ? 2.879 1.398 3.420 1.00 94.88 78 GLY A CA 1
ATOM 631 C C . GLY A 1 78 ? 3.414 2.361 2.363 1.00 94.88 78 GLY A C 1
ATOM 632 O O . GLY A 1 78 ? 3.241 2.114 1.169 1.00 94.88 78 GLY A O 1
ATOM 633 N N . ILE A 1 79 ? 4.082 3.444 2.766 1.00 94.00 79 ILE A N 1
ATOM 634 C CA . ILE A 1 79 ? 4.642 4.400 1.804 1.00 94.00 79 ILE A CA 1
ATOM 635 C C . ILE A 1 79 ? 5.798 3.784 1.011 1.00 94.00 79 ILE A C 1
ATOM 637 O O . ILE A 1 79 ? 5.868 4.024 -0.189 1.00 94.00 79 ILE A O 1
ATOM 641 N N . SER A 1 80 ? 6.646 2.948 1.623 1.00 94.31 80 SER A N 1
ATOM 642 C CA . SER A 1 80 ? 7.726 2.238 0.924 1.00 94.31 80 SER A CA 1
ATOM 643 C C . SER A 1 80 ? 7.181 1.250 -0.107 1.00 94.31 80 SER A C 1
ATOM 645 O O . SER A 1 80 ? 7.690 1.183 -1.224 1.00 94.31 80 SER A O 1
ATOM 647 N N . PHE A 1 81 ? 6.097 0.544 0.226 1.00 94.38 81 PHE A N 1
ATOM 648 C CA . PHE A 1 81 ? 5.388 -0.323 -0.713 1.00 94.38 81 PHE A CA 1
ATOM 649 C C . PHE A 1 81 ? 4.857 0.454 -1.927 1.00 94.38 81 PHE A C 1
ATOM 651 O O . PHE A 1 81 ? 5.111 0.079 -3.071 1.00 94.38 81 PHE A O 1
ATOM 658 N N . LEU A 1 82 ? 4.156 1.568 -1.690 1.00 92.81 82 LEU A N 1
ATOM 659 C CA . LEU A 1 82 ? 3.633 2.412 -2.770 1.00 92.81 82 LEU A CA 1
ATOM 660 C C . LEU A 1 82 ? 4.755 3.061 -3.592 1.00 92.81 82 LEU A C 1
ATOM 662 O O . LEU A 1 82 ? 4.629 3.187 -4.808 1.00 92.81 82 LEU A O 1
ATOM 666 N N . PHE A 1 83 ? 5.858 3.441 -2.947 1.00 93.19 83 PHE A N 1
ATOM 667 C CA . PHE A 1 83 ? 7.029 4.018 -3.600 1.00 93.19 83 PHE A CA 1
ATOM 668 C C . PHE A 1 83 ? 7.685 3.033 -4.575 1.00 93.19 83 PHE A C 1
ATOM 670 O O . PHE A 1 83 ? 7.952 3.405 -5.717 1.00 93.19 83 PHE A O 1
ATOM 677 N N . ALA A 1 84 ? 7.853 1.768 -4.176 1.00 92.69 84 ALA A N 1
ATOM 678 C CA . ALA A 1 84 ? 8.392 0.723 -5.046 1.00 92.69 84 ALA A CA 1
ATOM 679 C C . ALA A 1 84 ? 7.526 0.500 -6.299 1.00 92.69 84 ALA A C 1
ATOM 681 O O . ALA A 1 84 ? 8.047 0.390 -7.407 1.00 92.69 84 ALA A O 1
ATOM 682 N N . ILE A 1 85 ? 6.196 0.519 -6.145 1.00 90.94 85 ILE A N 1
ATOM 683 C CA . ILE A 1 85 ? 5.252 0.446 -7.274 1.00 90.94 85 ILE A CA 1
ATOM 684 C C . ILE A 1 85 ? 5.376 1.679 -8.177 1.00 90.94 85 ILE A C 1
ATOM 686 O O . ILE A 1 85 ? 5.210 1.585 -9.396 1.00 90.94 85 ILE A O 1
ATOM 690 N N . TRP A 1 86 ? 5.616 2.850 -7.583 1.00 89.50 86 TRP A N 1
ATOM 691 C CA . TRP A 1 86 ? 5.692 4.094 -8.332 1.00 89.50 86 TRP A CA 1
ATOM 692 C C . TRP A 1 86 ? 6.940 4.177 -9.209 1.00 89.50 86 TRP A C 1
ATOM 694 O O . TRP A 1 86 ? 6.848 4.628 -10.352 1.00 89.50 86 TRP A O 1
ATOM 704 N N . HIS A 1 87 ? 8.088 3.763 -8.676 1.00 87.69 87 HIS A N 1
ATOM 705 C CA . HIS A 1 87 ? 9.375 3.951 -9.334 1.00 87.69 87 HIS A CA 1
ATOM 706 C C . HIS A 1 87 ? 9.741 2.802 -10.279 1.00 87.69 87 HIS A C 1
ATOM 708 O O . HIS A 1 87 ? 10.184 3.063 -11.395 1.00 87.69 87 HIS A O 1
ATOM 714 N N . SER A 1 88 ? 9.472 1.546 -9.899 1.00 87.75 88 SER A N 1
ATOM 715 C CA . SER A 1 88 ? 9.860 0.388 -10.712 1.00 87.75 8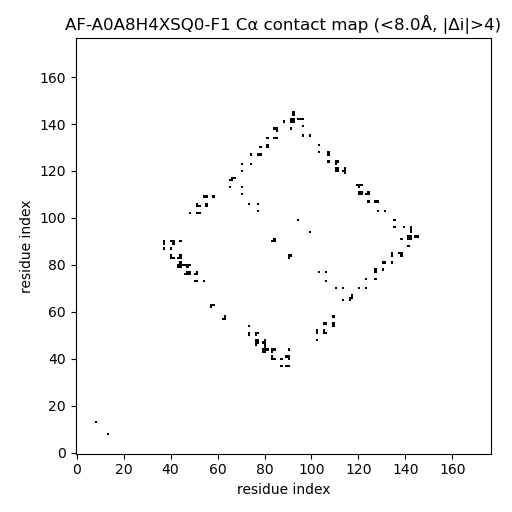8 SER A CA 1
ATOM 716 C C . SER A 1 88 ? 8.704 -0.144 -11.583 1.00 87.75 88 SER A C 1
ATOM 718 O O . SER A 1 88 ? 7.627 -0.503 -11.084 1.00 87.75 88 SER A O 1
ATOM 720 N N . PRO A 1 89 ? 8.877 -0.237 -12.918 1.00 85.25 89 PRO A N 1
ATOM 721 C CA . PRO A 1 89 ? 7.955 -0.966 -13.788 1.00 85.25 89 PRO A CA 1
ATOM 722 C C . PRO A 1 89 ? 7.971 -2.478 -13.529 1.00 85.25 89 PRO A C 1
ATOM 724 O O . PRO A 1 89 ? 6.937 -3.123 -13.714 1.00 85.25 89 PRO A O 1
ATOM 727 N N . VAL A 1 90 ? 9.092 -3.037 -13.065 1.00 86.31 90 VAL A N 1
ATOM 728 C CA . VAL A 1 90 ? 9.224 -4.471 -12.778 1.00 86.31 90 VAL A CA 1
ATOM 729 C C . VAL A 1 90 ? 8.314 -4.865 -11.620 1.00 86.31 90 VAL A C 1
ATOM 731 O O . VAL A 1 90 ? 7.556 -5.828 -11.743 1.00 86.31 90 VAL A O 1
ATOM 734 N N . VAL A 1 91 ? 8.268 -4.067 -10.552 1.00 87.62 91 VAL A N 1
ATOM 735 C CA . VAL A 1 91 ? 7.336 -4.281 -9.431 1.00 87.62 91 VAL A CA 1
ATOM 736 C C . VAL A 1 91 ? 5.879 -4.278 -9.909 1.00 87.62 91 VAL A C 1
ATOM 738 O O . VAL A 1 91 ? 5.111 -5.173 -9.555 1.00 87.62 91 VAL A O 1
ATOM 741 N N . ARG A 1 92 ? 5.496 -3.338 -10.785 1.00 88.94 92 ARG A N 1
ATOM 742 C CA . ARG A 1 92 ? 4.145 -3.295 -11.386 1.00 88.94 92 ARG A CA 1
ATOM 743 C C . ARG A 1 92 ? 3.839 -4.500 -12.264 1.00 88.94 92 ARG A C 1
ATOM 745 O O . ARG A 1 92 ? 2.692 -4.917 -12.337 1.00 88.94 92 ARG A O 1
ATOM 752 N N . SER A 1 93 ? 4.845 -5.049 -12.933 1.00 86.62 93 SER A N 1
ATOM 753 C CA . SER A 1 93 ? 4.667 -6.249 -13.744 1.00 86.62 93 SER A CA 1
ATOM 754 C C . SER A 1 93 ? 4.502 -7.511 -12.902 1.00 86.62 93 SER A C 1
ATOM 756 O O . SER A 1 93 ? 3.936 -8.466 -13.411 1.00 86.62 93 SER A O 1
ATOM 758 N N . ARG A 1 94 ? 4.983 -7.536 -11.649 1.00 86.69 94 ARG A N 1
ATOM 759 C CA . ARG A 1 94 ? 4.912 -8.704 -10.752 1.00 86.69 94 ARG A CA 1
ATOM 760 C C . ARG A 1 94 ? 3.732 -8.662 -9.778 1.00 86.69 94 ARG A C 1
ATOM 762 O O . ARG A 1 94 ? 3.321 -9.719 -9.311 1.00 86.69 94 ARG A O 1
ATOM 769 N N . LEU A 1 95 ? 3.188 -7.482 -9.476 1.00 87.19 95 LEU A N 1
ATOM 770 C CA . LEU A 1 95 ? 2.021 -7.324 -8.604 1.00 87.19 95 LEU A CA 1
ATOM 771 C C . LEU A 1 95 ? 0.720 -7.193 -9.393 1.00 87.19 95 LEU A C 1
ATOM 773 O O . LEU A 1 95 ? 0.647 -6.461 -10.378 1.00 87.19 95 LEU A O 1
ATOM 777 N N . THR A 1 96 ? -0.338 -7.834 -8.898 1.00 88.44 96 THR A N 1
ATOM 778 C CA . THR A 1 96 ? -1.691 -7.636 -9.426 1.00 88.44 96 THR A CA 1
ATOM 779 C C . THR A 1 96 ? -2.372 -6.434 -8.770 1.00 88.44 96 THR A C 1
ATOM 781 O O . THR A 1 96 ? -2.035 -6.037 -7.651 1.00 88.44 96 THR A O 1
ATOM 784 N N . LEU A 1 97 ? -3.362 -5.852 -9.453 1.00 88.06 97 LEU A N 1
ATOM 785 C CA . LEU A 1 97 ? -4.200 -4.803 -8.861 1.00 88.06 97 LEU A CA 1
ATOM 786 C C . LEU A 1 97 ? -4.916 -5.295 -7.596 1.00 88.06 97 LEU A C 1
ATOM 788 O O . LEU A 1 97 ? -4.976 -4.558 -6.616 1.00 88.06 97 LEU A O 1
ATOM 792 N N . ASP A 1 98 ? -5.361 -6.553 -7.587 1.00 89.38 98 ASP A N 1
ATOM 793 C CA . ASP A 1 98 ? -6.016 -7.167 -6.431 1.00 89.38 98 ASP A CA 1
ATOM 794 C C . ASP A 1 98 ? -5.074 -7.259 -5.219 1.00 89.38 98 ASP A C 1
ATOM 796 O O . ASP A 1 98 ? -5.486 -6.985 -4.090 1.00 89.38 98 ASP A O 1
ATOM 800 N N . ASP A 1 99 ? -3.790 -7.580 -5.429 1.00 89.69 99 ASP A N 1
ATOM 801 C CA . ASP A 1 99 ? -2.790 -7.614 -4.352 1.00 89.69 99 ASP A CA 1
ATOM 802 C C . ASP A 1 99 ? -2.548 -6.227 -3.747 1.00 89.69 99 ASP A C 1
ATOM 804 O O . ASP A 1 99 ? -2.389 -6.082 -2.525 1.00 89.69 99 ASP A O 1
ATOM 808 N N . VAL A 1 100 ? -2.510 -5.200 -4.600 1.00 91.56 100 VAL A N 1
ATOM 809 C CA . VAL A 1 100 ? -2.354 -3.805 -4.176 1.00 91.56 100 VAL A CA 1
ATOM 810 C C . VAL A 1 100 ? -3.584 -3.366 -3.388 1.00 91.56 100 VAL A C 1
ATOM 812 O O . VAL A 1 100 ? -3.431 -2.894 -2.262 1.00 91.56 100 VAL A O 1
ATOM 815 N N . ASP A 1 101 ? -4.790 -3.589 -3.910 1.00 91.88 101 ASP A N 1
ATOM 816 C CA . ASP A 1 101 ? -6.041 -3.218 -3.243 1.00 91.88 101 ASP A CA 1
ATOM 817 C C . ASP A 1 101 ? -6.216 -3.960 -1.915 1.00 91.88 101 ASP A C 1
ATOM 819 O O . ASP A 1 101 ? -6.545 -3.343 -0.900 1.00 91.88 101 ASP A O 1
ATOM 823 N N . PHE A 1 102 ? -5.905 -5.258 -1.860 1.00 92.38 102 PHE A N 1
ATOM 824 C CA . PHE A 1 102 ? -5.933 -6.021 -0.613 1.00 92.38 102 PHE A CA 1
ATOM 825 C C . PHE A 1 102 ? -4.976 -5.443 0.436 1.00 92.38 102 PHE A C 1
ATOM 827 O O . PHE A 1 102 ? -5.325 -5.352 1.618 1.00 92.38 102 PHE A O 1
ATOM 834 N N . THR A 1 103 ? -3.772 -5.048 0.016 1.00 93.06 103 THR A N 1
ATOM 835 C CA . THR A 1 103 ? -2.754 -4.455 0.896 1.00 93.06 103 THR A CA 1
ATOM 836 C C . THR A 1 103 ? -3.183 -3.071 1.385 1.00 93.06 103 THR A C 1
ATOM 838 O O . THR A 1 103 ? -3.059 -2.770 2.573 1.00 93.06 103 THR A O 1
ATOM 841 N N . VAL A 1 104 ? -3.747 -2.248 0.499 1.00 93.62 104 VAL A N 1
ATOM 842 C CA . VAL A 1 104 ? -4.267 -0.915 0.830 1.00 93.62 104 VAL A CA 1
ATOM 843 C C . VAL A 1 104 ? -5.435 -1.020 1.808 1.00 93.62 104 VAL A C 1
ATOM 845 O O . VAL A 1 104 ? -5.422 -0.355 2.840 1.00 93.62 104 VAL A O 1
ATOM 848 N N . LEU A 1 105 ? -6.406 -1.898 1.545 1.00 93.12 105 LEU A N 1
ATOM 849 C CA . LEU A 1 105 ? -7.542 -2.137 2.439 1.00 93.12 105 LEU A CA 1
ATOM 850 C C . LEU A 1 105 ? -7.091 -2.656 3.809 1.00 93.12 105 LEU A C 1
ATOM 852 O O . LEU A 1 105 ? -7.615 -2.225 4.836 1.00 93.12 105 LEU A O 1
ATOM 856 N N . ALA A 1 106 ? -6.099 -3.552 3.839 1.00 92.56 106 ALA A N 1
ATOM 857 C CA . ALA A 1 106 ? -5.508 -4.038 5.080 1.00 92.56 106 ALA A CA 1
ATOM 858 C C . ALA A 1 106 ? -4.911 -2.895 5.913 1.00 92.56 106 ALA A C 1
ATOM 860 O O . ALA A 1 106 ? -5.228 -2.779 7.095 1.00 92.56 106 ALA A O 1
ATOM 861 N N . ALA A 1 107 ? -4.082 -2.046 5.303 1.00 92.62 107 ALA A N 1
ATOM 862 C CA . ALA A 1 107 ? -3.449 -0.925 5.989 1.00 92.62 107 ALA A CA 1
ATOM 863 C C . ALA A 1 107 ? -4.476 0.113 6.473 1.00 92.62 107 ALA A C 1
ATOM 865 O O . ALA A 1 107 ? -4.439 0.507 7.637 1.00 92.62 107 ALA A O 1
ATOM 866 N N . THR A 1 108 ? -5.437 0.504 5.628 1.00 92.81 108 THR A N 1
ATOM 867 C CA . THR A 1 108 ? -6.490 1.474 5.984 1.00 92.81 108 THR A CA 1
ATOM 868 C C . THR A 1 108 ? -7.377 0.980 7.127 1.00 92.81 108 THR A C 1
ATOM 870 O O . THR A 1 108 ? -7.745 1.777 7.993 1.00 92.81 108 THR A O 1
ATOM 873 N N . SER A 1 109 ? -7.693 -0.321 7.169 1.00 90.38 109 SER A N 1
ATOM 874 C CA . SER A 1 109 ? -8.417 -0.921 8.298 1.00 90.38 109 SER A CA 1
ATOM 875 C C . SER A 1 109 ? -7.628 -0.747 9.591 1.00 90.38 109 SER A C 1
ATOM 877 O O . SER A 1 109 ? -8.146 -0.161 10.531 1.00 90.38 109 SER A O 1
ATOM 879 N N . ILE A 1 110 ? -6.352 -1.152 9.608 1.00 89.56 110 ILE A N 1
ATOM 880 C CA . ILE A 1 110 ? -5.515 -1.061 10.813 1.00 89.56 110 ILE A CA 1
ATOM 881 C C . ILE A 1 110 ? -5.368 0.398 11.270 1.00 89.56 110 ILE A C 1
ATOM 883 O O . ILE A 1 110 ? -5.427 0.667 12.465 1.00 89.56 110 ILE A O 1
ATOM 887 N N . PHE A 1 111 ? -5.206 1.354 10.347 1.00 89.56 111 PHE A N 1
ATOM 888 C CA . PHE A 1 111 ? -5.181 2.773 10.711 1.00 89.56 111 PHE A CA 1
ATOM 889 C C . PHE A 1 111 ? -6.498 3.248 11.321 1.00 89.56 111 PHE A C 1
ATOM 891 O O . PHE A 1 111 ? -6.466 4.001 12.287 1.00 89.56 111 PHE A O 1
ATOM 898 N N . SER A 1 112 ? -7.636 2.807 10.783 1.00 88.50 112 SER A N 1
ATOM 899 C CA . SER A 1 112 ? -8.954 3.166 11.320 1.00 88.50 112 SER A CA 1
ATOM 900 C C . SER A 1 112 ? -9.141 2.626 12.735 1.00 88.50 112 SER A C 1
ATOM 902 O O . SER A 1 112 ? -9.636 3.341 13.598 1.00 88.50 112 SER A O 1
ATOM 904 N N . ASP A 1 113 ? -8.655 1.415 12.998 1.00 84.88 113 ASP A N 1
ATOM 905 C CA . ASP A 1 113 ? -8.691 0.818 14.332 1.00 84.88 113 ASP A CA 1
ATOM 906 C C . ASP A 1 113 ? -7.701 1.508 15.303 1.00 84.88 113 ASP A C 1
ATOM 908 O O . ASP A 1 113 ? -7.964 1.644 16.497 1.00 84.88 113 ASP A O 1
ATOM 912 N N . LEU A 1 114 ? -6.571 2.021 14.797 1.00 82.50 114 LEU A N 1
ATOM 913 C CA . LEU A 1 114 ? -5.594 2.800 15.575 1.00 82.50 114 LEU A CA 1
ATOM 914 C C . LEU A 1 114 ? -6.094 4.199 15.968 1.00 82.50 114 LEU A C 1
ATOM 916 O O . LEU A 1 114 ? -5.576 4.769 16.934 1.00 82.50 114 LEU A O 1
ATOM 920 N N . MET A 1 115 ? -7.071 4.763 15.250 1.00 83.06 115 MET A N 1
ATOM 921 C CA . MET A 1 115 ? -7.603 6.106 15.525 1.00 83.06 115 MET A CA 1
ATOM 922 C C . MET A 1 115 ? -8.246 6.220 16.909 1.00 83.06 115 MET A C 1
ATOM 924 O O . MET A 1 115 ? -8.182 7.289 17.511 1.00 83.06 115 MET A O 1
ATOM 928 N N . GLU A 1 116 ? -8.797 5.128 17.449 1.00 74.44 116 GLU A N 1
ATOM 929 C CA . GLU A 1 116 ? -9.370 5.115 18.802 1.00 74.44 116 GLU A CA 1
ATOM 930 C C . GLU A 1 116 ? -8.310 5.346 19.894 1.00 74.44 116 GLU A C 1
ATOM 932 O O . GLU A 1 116 ? -8.631 5.821 20.982 1.00 74.44 116 GLU A O 1
ATOM 937 N N . VAL A 1 117 ? -7.038 5.043 19.603 1.00 74.69 117 VAL A N 1
ATOM 938 C CA . VAL A 1 1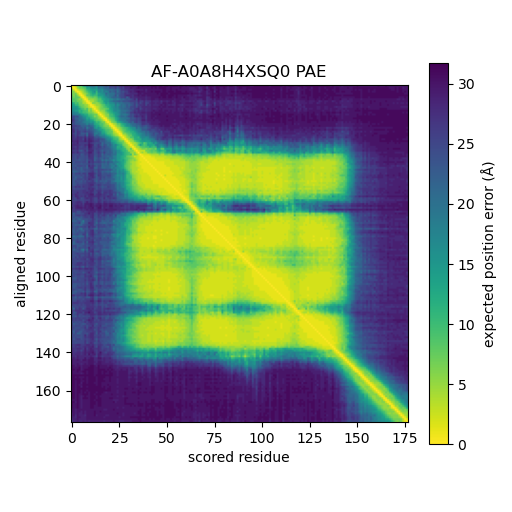17 ? -5.924 5.125 20.565 1.00 74.69 117 VAL A CA 1
ATOM 939 C C . VAL A 1 117 ? -4.982 6.294 20.268 1.00 74.69 117 VAL A C 1
ATOM 941 O O . VAL A 1 117 ? -4.344 6.823 21.180 1.00 74.69 117 VAL A O 1
ATOM 944 N N . CYS A 1 118 ? -4.875 6.726 19.009 1.00 71.12 118 CYS A N 1
ATOM 945 C CA . CYS A 1 118 ? -4.003 7.831 18.624 1.00 71.12 118 CYS A CA 1
ATOM 946 C C . CYS A 1 118 ? -4.663 8.764 17.586 1.00 71.12 118 CYS A C 1
ATOM 948 O O . CYS A 1 118 ? -4.800 8.390 16.421 1.00 71.12 118 CYS A O 1
ATOM 950 N N . PRO A 1 119 ? -4.979 10.023 17.956 1.00 74.31 119 PRO A N 1
ATOM 951 C CA . PRO A 1 119 ? -5.513 11.015 17.017 1.00 74.31 119 PRO A CA 1
ATOM 952 C C . PRO A 1 119 ? -4.678 11.217 15.732 1.00 74.31 119 PRO A C 1
ATOM 954 O O . PRO A 1 119 ? -5.268 11.390 14.669 1.00 74.31 119 PRO A O 1
ATOM 957 N N . PRO A 1 120 ? -3.324 11.138 15.750 1.00 74.62 120 PRO A N 1
ATOM 958 C CA . PRO A 1 120 ? -2.512 11.287 14.537 1.00 74.62 120 PRO A CA 1
ATOM 959 C C . PRO A 1 120 ? -2.723 10.206 13.466 1.00 74.62 120 PRO A C 1
ATOM 961 O O . PRO A 1 120 ? -2.314 10.411 12.322 1.00 74.62 120 PRO A O 1
ATOM 964 N N . ALA A 1 121 ? -3.323 9.058 13.806 1.00 82.56 121 ALA A N 1
ATOM 965 C CA . ALA A 1 121 ? -3.563 7.992 12.834 1.00 82.56 121 ALA A CA 1
ATOM 966 C C . ALA A 1 121 ? -4.523 8.416 11.715 1.00 82.56 121 ALA A C 1
ATOM 968 O O . ALA A 1 121 ? -4.380 7.923 10.598 1.00 82.56 121 ALA A O 1
ATOM 969 N N . GLU A 1 122 ? -5.438 9.354 11.977 1.00 87.06 122 GLU A N 1
ATOM 970 C CA . GLU A 1 122 ? -6.363 9.879 10.968 1.00 87.06 122 GLU A CA 1
ATOM 971 C C . GLU A 1 122 ? -5.604 10.511 9.795 1.00 87.06 122 GLU A C 1
ATOM 973 O O . GLU A 1 122 ? -5.775 10.119 8.642 1.00 87.06 122 GLU A O 1
ATOM 978 N N . THR A 1 123 ? -4.667 11.412 10.094 1.00 90.44 123 THR A N 1
ATOM 979 C CA . THR A 1 123 ? -3.850 12.081 9.077 1.00 90.44 123 THR A CA 1
ATOM 980 C C . THR A 1 123 ? -3.008 11.086 8.277 1.00 90.44 123 THR A C 1
ATOM 982 O O . THR A 1 123 ? -2.888 11.214 7.057 1.00 90.44 123 THR A O 1
ATOM 985 N N . CYS A 1 124 ? -2.433 10.075 8.939 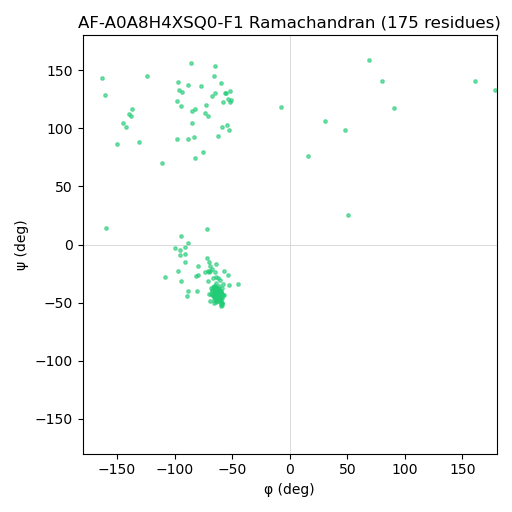1.00 89.19 124 CYS A N 1
ATOM 986 C CA . CYS A 1 124 ? -1.664 9.025 8.266 1.00 89.19 124 CYS A CA 1
ATOM 987 C C . CYS A 1 124 ? -2.542 8.185 7.332 1.00 89.19 124 CYS A C 1
ATOM 989 O O . CYS A 1 124 ? -2.124 7.905 6.206 1.00 89.19 124 CYS A O 1
ATOM 991 N N . ARG A 1 125 ? -3.755 7.822 7.770 1.00 92.19 125 ARG A N 1
ATOM 992 C CA . ARG A 1 125 ? -4.733 7.087 6.962 1.00 92.19 125 ARG A CA 1
ATOM 993 C C . ARG A 1 125 ? -5.084 7.864 5.700 1.00 92.19 125 ARG A C 1
ATOM 995 O O . ARG A 1 125 ? -4.979 7.326 4.602 1.00 92.19 125 ARG A O 1
ATOM 1002 N N . ASP A 1 126 ? -5.456 9.128 5.854 1.00 93.31 126 ASP A N 1
ATOM 1003 C CA . ASP A 1 126 ? -5.932 9.959 4.751 1.00 93.31 126 ASP A CA 1
ATOM 1004 C C . ASP A 1 126 ? -4.809 10.249 3.740 1.00 93.31 126 ASP A C 1
ATOM 1006 O O . ASP A 1 126 ? -5.019 10.201 2.521 1.00 93.31 126 ASP A O 1
ATOM 1010 N N . ALA A 1 127 ? -3.585 10.484 4.229 1.00 94.12 127 ALA A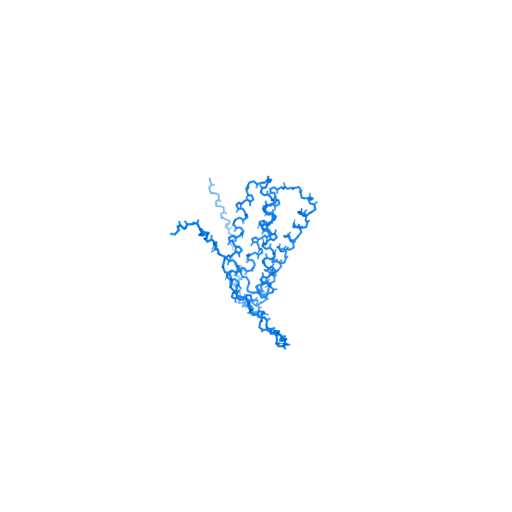 N 1
ATOM 1011 C CA . ALA A 1 127 ? -2.400 10.626 3.387 1.00 94.12 127 ALA A CA 1
ATOM 1012 C C . ALA A 1 127 ? -2.098 9.334 2.613 1.00 94.12 127 ALA A C 1
ATOM 1014 O O . ALA A 1 127 ? -1.924 9.375 1.391 1.00 94.12 127 ALA A O 1
ATOM 1015 N N . PHE A 1 128 ? -2.094 8.188 3.300 1.00 93.69 128 PHE A N 1
ATOM 1016 C CA . PHE A 1 128 ? -1.854 6.885 2.685 1.00 93.69 128 PHE A CA 1
ATOM 1017 C C . PHE A 1 128 ? -2.910 6.554 1.623 1.00 93.69 128 PHE A C 1
ATOM 1019 O O . PHE A 1 128 ? -2.569 6.145 0.515 1.00 93.69 128 PHE A O 1
ATOM 1026 N N . GLU A 1 129 ? -4.187 6.811 1.904 1.00 94.25 129 GLU A N 1
ATOM 1027 C CA . GLU A 1 129 ? -5.285 6.571 0.968 1.00 94.25 129 GLU A CA 1
ATOM 1028 C C . GLU A 1 129 ? -5.216 7.497 -0.262 1.00 94.25 129 GLU A C 1
ATOM 1030 O O . GLU A 1 129 ? -5.513 7.114 -1.398 1.00 94.25 129 GLU A O 1
ATOM 1035 N N . ARG A 1 130 ? -4.790 8.752 -0.077 1.00 93.88 130 ARG A N 1
ATOM 1036 C CA . ARG A 1 130 ? -4.535 9.664 -1.200 1.00 93.88 130 ARG A CA 1
ATOM 1037 C C . ARG A 1 130 ? -3.389 9.163 -2.078 1.00 93.88 130 ARG A C 1
ATOM 1039 O O . ARG A 1 130 ? -3.518 9.193 -3.304 1.00 93.88 130 ARG A O 1
ATOM 1046 N N . MET A 1 131 ? -2.302 8.700 -1.468 1.00 92.88 131 MET A N 1
ATOM 1047 C CA . MET A 1 131 ? -1.149 8.150 -2.180 1.00 92.88 131 MET A CA 1
ATOM 1048 C C . MET A 1 131 ? -1.489 6.852 -2.918 1.00 92.88 131 MET A C 1
ATOM 1050 O O . MET A 1 131 ? -1.103 6.694 -4.078 1.00 92.88 131 MET A O 1
ATOM 1054 N N . SER A 1 132 ? -2.246 5.945 -2.298 1.00 93.19 132 SER A N 1
ATOM 1055 C CA . SER A 1 132 ? -2.624 4.671 -2.914 1.00 93.19 132 SER A CA 1
ATOM 1056 C C . SER A 1 132 ? -3.484 4.888 -4.157 1.00 93.19 132 SER A C 1
ATOM 1058 O O . SER A 1 132 ? -3.173 4.350 -5.217 1.00 93.19 132 SER A O 1
ATOM 1060 N N . ARG A 1 133 ? -4.479 5.784 -4.095 1.00 91.75 133 ARG A N 1
ATOM 1061 C CA . ARG A 1 133 ? -5.290 6.162 -5.265 1.00 91.75 133 ARG A CA 1
ATOM 1062 C C . ARG A 1 133 ? -4.452 6.730 -6.405 1.00 91.75 133 ARG A C 1
ATOM 1064 O O . ARG A 1 133 ? -4.702 6.406 -7.565 1.00 91.75 133 ARG A O 1
ATOM 1071 N N . ALA A 1 134 ? -3.481 7.591 -6.099 1.00 91.12 134 ALA A N 1
ATOM 1072 C CA . ALA A 1 134 ? -2.575 8.117 -7.116 1.00 91.12 134 ALA A CA 1
ATOM 1073 C C . ALA A 1 134 ? -1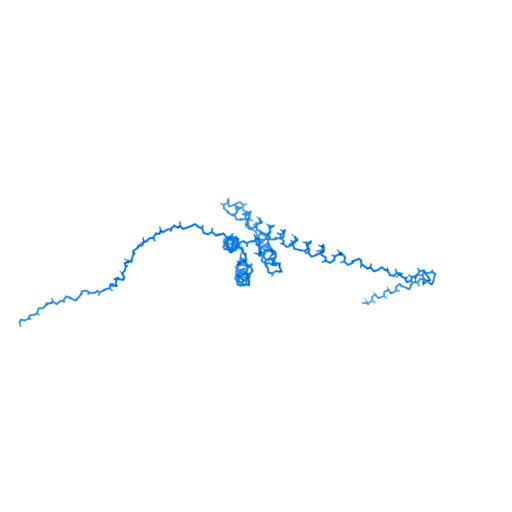.747 6.987 -7.749 1.00 91.12 134 ALA A C 1
ATOM 1075 O O . ALA A 1 134 ? -1.614 6.930 -8.971 1.00 91.12 134 ALA A O 1
ATOM 1076 N N . THR A 1 135 ? -1.248 6.066 -6.922 1.00 90.06 135 THR A N 1
ATOM 1077 C CA . THR A 1 135 ? -0.406 4.938 -7.341 1.00 90.06 135 THR A CA 1
ATOM 1078 C C . THR A 1 135 ? -1.174 3.957 -8.222 1.00 90.06 135 THR A C 1
ATOM 1080 O O . THR A 1 135 ? -0.687 3.598 -9.288 1.00 90.06 135 THR A O 1
ATOM 1083 N N . VAL A 1 136 ? -2.407 3.593 -7.855 1.00 87.88 136 VAL A N 1
ATOM 1084 C CA . VAL A 1 136 ? -3.274 2.713 -8.660 1.00 87.88 136 VAL A CA 1
ATOM 1085 C C . VAL A 1 136 ? -3.611 3.355 -10.009 1.00 87.88 136 VAL A C 1
ATOM 1087 O O . VAL A 1 136 ? -3.504 2.705 -11.050 1.00 87.88 136 VAL A O 1
ATOM 1090 N N . ARG A 1 137 ? -3.946 4.654 -10.029 1.00 86.44 137 ARG A N 1
ATOM 1091 C CA . ARG A 1 137 ? -4.226 5.398 -11.274 1.00 86.44 137 ARG A CA 1
ATOM 1092 C C . ARG A 1 137 ? -3.022 5.448 -12.213 1.00 86.44 137 ARG A C 1
ATOM 1094 O O . ARG A 1 137 ? -3.190 5.314 -13.422 1.00 86.44 137 ARG A O 1
ATOM 1101 N N . MET A 1 138 ? -1.821 5.637 -11.671 1.00 85.94 138 MET A N 1
ATOM 1102 C CA . MET A 1 138 ? -0.583 5.606 -12.451 1.00 85.94 138 MET A CA 1
ATOM 1103 C C . MET A 1 138 ? -0.290 4.182 -12.940 1.00 85.94 138 MET A C 1
ATOM 1105 O O . MET A 1 138 ? -0.053 3.947 -14.127 1.00 85.94 138 MET A O 1
ATOM 1109 N N . GLY A 1 139 ? -0.370 3.217 -12.027 1.00 73.00 139 GLY A N 1
ATOM 1110 C CA . GLY A 1 139 ? -0.037 1.829 -12.280 1.00 73.00 139 GLY A CA 1
ATOM 1111 C C . GLY A 1 139 ? -1.011 1.121 -13.216 1.00 73.00 139 GLY A C 1
ATOM 1112 O O . GLY A 1 139 ? -0.587 0.187 -13.881 1.00 73.00 139 GLY A O 1
ATOM 1113 N N . SER A 1 140 ? -2.260 1.579 -13.374 1.00 69.75 140 SER A N 1
ATOM 1114 C CA . SER A 1 140 ? -3.259 0.955 -14.270 1.00 69.75 140 SER A CA 1
ATOM 1115 C C . SER A 1 140 ? -2.766 0.786 -15.716 1.00 69.75 140 SER A C 1
ATOM 1117 O O . SER A 1 140 ? -3.199 -0.126 -16.411 1.00 69.75 140 SER A O 1
ATOM 1119 N N . LYS A 1 141 ? -1.821 1.623 -16.169 1.00 65.12 141 LYS A N 1
ATOM 1120 C CA . LYS A 1 141 ? -1.167 1.474 -17.482 1.00 65.12 141 LYS A CA 1
ATOM 1121 C C . LYS A 1 141 ? -0.051 0.415 -17.505 1.00 65.12 141 LYS A C 1
ATOM 1123 O O . LYS A 1 141 ? 0.234 -0.120 -18.565 1.00 65.12 141 LYS A O 1
ATOM 1128 N N . GLY A 1 142 ? 0.581 0.135 -16.363 1.00 60.12 142 GLY A N 1
ATOM 1129 C CA . GLY A 1 142 ? 1.659 -0.852 -16.200 1.00 60.12 142 GLY A CA 1
ATOM 1130 C C . GLY A 1 142 ? 1.188 -2.240 -15.742 1.00 60.12 142 GLY A C 1
ATOM 1131 O O . GLY A 1 142 ? 1.761 -3.234 -16.168 1.00 60.12 142 GLY A O 1
ATOM 1132 N N . PHE A 1 143 ? 0.112 -2.330 -14.949 1.00 59.66 143 PHE A N 1
ATOM 1133 C CA . PHE A 1 143 ? -0.462 -3.603 -14.480 1.00 59.66 143 PHE A CA 1
ATOM 1134 C C . PHE A 1 143 ? -1.141 -4.408 -15.606 1.00 59.66 143 PHE A C 1
ATOM 1136 O O . PHE A 1 143 ? -1.273 -5.625 -15.522 1.00 59.66 143 PHE A O 1
ATOM 1143 N N . ALA A 1 144 ? -1.565 -3.742 -16.688 1.00 54.53 144 ALA A N 1
ATOM 1144 C CA . ALA A 1 144 ? -2.325 -4.354 -17.781 1.00 54.53 144 ALA A CA 1
ATOM 1145 C C . ALA A 1 144 ? -1.520 -5.339 -18.656 1.00 54.53 144 ALA A C 1
ATOM 1147 O O . ALA A 1 144 ? -2.118 -6.121 -19.394 1.00 54.53 144 ALA A O 1
ATOM 1148 N N . SER A 1 145 ? -0.184 -5.346 -18.574 1.00 52.41 145 SER A N 1
ATOM 1149 C CA . SER A 1 145 ? 0.647 -6.214 -19.422 1.00 52.41 145 SER A CA 1
ATOM 1150 C C . SER A 1 145 ? 0.576 -7.702 -19.050 1.00 52.41 145 SER A C 1
ATOM 1152 O O . SER A 1 145 ? 1.030 -8.531 -19.833 1.00 52.41 145 SER A O 1
ATOM 1154 N N . GLN A 1 146 ? 0.001 -8.059 -17.896 1.00 50.47 146 GLN A N 1
ATOM 1155 C CA . GLN A 1 146 ? -0.112 -9.454 -17.450 1.00 50.47 146 GLN A CA 1
ATOM 1156 C C . GLN A 1 146 ? -1.463 -10.115 -17.796 1.00 50.47 146 GLN A C 1
ATOM 1158 O O . GLN A 1 146 ? -1.604 -11.327 -17.662 1.00 50.47 146 GLN A O 1
ATOM 1163 N N . ALA A 1 147 ? -2.456 -9.353 -18.277 1.00 48.25 147 ALA A N 1
ATOM 1164 C CA . ALA A 1 147 ? -3.808 -9.868 -18.534 1.00 48.25 147 ALA A CA 1
ATOM 1165 C C . ALA A 1 147 ? -4.034 -10.398 -19.968 1.00 48.25 147 ALA A C 1
ATOM 1167 O O . ALA A 1 147 ? -5.068 -11.004 -20.243 1.00 48.25 147 ALA A O 1
ATOM 1168 N N . VAL A 1 148 ? -3.087 -10.209 -20.895 1.00 46.09 148 VAL A N 1
ATOM 1169 C CA . VAL A 1 148 ? -3.224 -10.630 -22.303 1.00 46.09 148 VAL A CA 1
ATOM 1170 C C . VAL A 1 148 ? -2.262 -11.782 -22.600 1.00 46.09 148 VAL A C 1
ATOM 1172 O O . VAL A 1 148 ? -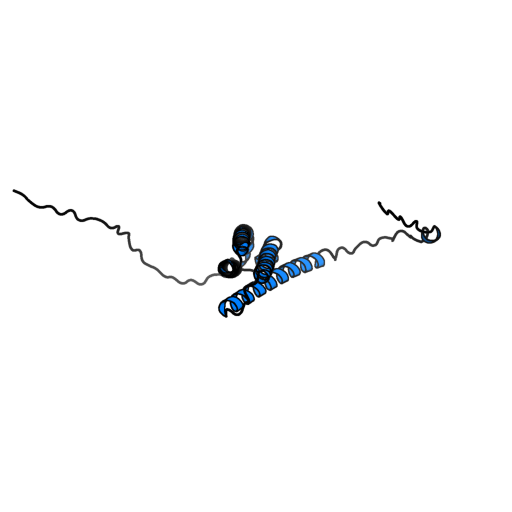1.263 -11.624 -23.291 1.00 46.09 148 VAL A O 1
ATOM 1175 N N . GLY A 1 149 ? -2.546 -12.955 -22.032 1.00 44.44 149 GLY A N 1
ATOM 1176 C CA . GLY A 1 149 ? -1.723 -14.155 -22.232 1.00 44.44 149 GLY A CA 1
ATOM 1177 C C . GLY A 1 149 ? -2.408 -15.493 -21.941 1.00 44.44 149 GLY A C 1
ATOM 1178 O O . GLY A 1 149 ? -1.723 -16.501 -21.819 1.00 44.44 149 GLY A O 1
ATOM 1179 N N . GLY A 1 150 ? -3.740 -15.535 -21.821 1.00 37.41 150 GLY A N 1
ATOM 1180 C CA . GLY A 1 150 ? -4.488 -16.761 -21.518 1.00 37.41 150 GLY A CA 1
ATOM 1181 C C . GLY A 1 150 ? -5.661 -16.950 -22.470 1.00 37.41 150 GLY A C 1
ATOM 1182 O O . GLY A 1 150 ? -6.765 -16.481 -22.209 1.00 37.41 150 GLY A O 1
ATOM 1183 N N . GLY A 1 151 ? -5.410 -17.602 -23.604 1.00 36.06 151 GLY A N 1
ATOM 1184 C CA . GLY A 1 151 ? -6.421 -17.891 -24.613 1.00 36.06 151 GLY A CA 1
ATOM 1185 C C . GLY A 1 151 ? -7.517 -18.846 -24.126 1.00 36.06 151 GLY A C 1
ATOM 1186 O O . GLY A 1 151 ? -7.242 -19.932 -23.634 1.00 36.06 151 GLY A O 1
ATOM 1187 N N . SER A 1 152 ? -8.759 -18.423 -24.371 1.00 40.38 152 SER A N 1
ATOM 1188 C CA . SER A 1 152 ? -9.871 -19.216 -24.909 1.00 40.38 152 SER A CA 1
ATOM 1189 C C . SER A 1 152 ? -10.162 -20.587 -24.289 1.00 40.38 152 SER A C 1
ATOM 1191 O O . SER A 1 152 ? -9.688 -21.601 -24.791 1.00 40.38 152 SER A O 1
ATOM 1193 N N . LEU A 1 153 ? -11.147 -20.632 -23.386 1.00 41.28 153 LEU A N 1
ATOM 1194 C CA . LEU A 1 153 ? -12.122 -21.725 -23.347 1.00 41.28 153 LEU A CA 1
ATOM 1195 C C . LEU A 1 153 ? -13.524 -21.146 -23.126 1.00 41.28 153 LEU A C 1
ATOM 1197 O O . LEU A 1 153 ? -13.836 -20.508 -22.125 1.00 41.28 153 LEU A O 1
ATOM 1201 N N . THR A 1 154 ? -14.348 -21.364 -24.136 1.00 45.44 154 THR A N 1
ATOM 1202 C CA . THR A 1 154 ? -15.769 -21.063 -24.238 1.00 45.44 154 THR A CA 1
ATOM 1203 C C . THR A 1 154 ? -16.583 -21.711 -23.116 1.00 45.44 154 THR A C 1
ATOM 1205 O O . THR A 1 154 ? -16.536 -22.930 -22.960 1.00 45.44 154 THR A O 1
ATOM 1208 N N . ALA A 1 155 ? -17.435 -20.946 -22.433 1.00 37.34 155 ALA A N 1
ATOM 1209 C CA . ALA A 1 155 ? -18.600 -21.505 -21.751 1.00 37.34 155 ALA A CA 1
ATOM 1210 C C . ALA A 1 155 ? -19.777 -20.528 -21.823 1.00 37.34 155 ALA A C 1
ATOM 1212 O O . ALA A 1 155 ? -19.835 -19.493 -21.168 1.00 37.34 155 ALA A O 1
ATOM 1213 N N . SER A 1 156 ? -20.697 -20.895 -22.706 1.00 43.12 156 SER A N 1
ATOM 1214 C CA . SER A 1 156 ? -22.023 -20.335 -22.908 1.00 43.12 156 SER A CA 1
ATOM 1215 C C . SER A 1 156 ? -22.846 -20.350 -21.614 1.00 43.12 156 SER A C 1
ATOM 1217 O O . SER A 1 156 ? -23.003 -21.404 -21.002 1.00 43.12 156 SER A O 1
ATOM 1219 N N . ALA A 1 157 ? -23.450 -19.217 -21.257 1.00 39.56 157 ALA A N 1
ATOM 1220 C CA . ALA A 1 157 ? -24.662 -19.186 -20.445 1.00 39.56 157 ALA A CA 1
ATOM 1221 C C . ALA A 1 157 ? -25.570 -18.055 -20.945 1.00 39.56 157 ALA A C 1
ATOM 1223 O O . ALA A 1 157 ? -25.345 -16.870 -20.710 1.00 39.56 157 ALA A O 1
ATOM 1224 N N . LYS A 1 158 ? -26.583 -18.462 -21.712 1.00 38.31 158 LYS A N 1
ATOM 1225 C CA . LYS A 1 158 ? -27.744 -17.662 -22.106 1.00 38.31 158 LYS A CA 1
ATOM 1226 C C . LYS A 1 158 ? -28.603 -17.303 -20.888 1.00 38.31 158 LYS A C 1
ATOM 1228 O O . LYS A 1 158 ? -28.794 -18.143 -20.015 1.00 38.31 158 LYS A O 1
ATOM 1233 N N . SER A 1 159 ? -29.315 -16.181 -21.049 1.00 34.12 159 SER A N 1
ATOM 1234 C CA . SER A 1 159 ? -30.626 -15.853 -20.453 1.00 34.12 159 SER A CA 1
ATOM 1235 C C . SER A 1 159 ? -30.599 -15.371 -18.994 1.00 34.12 159 SER A C 1
ATOM 1237 O O . SER A 1 159 ? -29.870 -15.910 -18.183 1.00 34.12 159 SER A O 1
ATOM 1239 N N . LEU A 1 160 ? -31.390 -14.391 -18.554 1.00 42.12 160 LEU A N 1
ATOM 1240 C CA . LEU A 1 160 ? -32.648 -13.876 -19.090 1.00 42.12 160 LEU A CA 1
ATOM 1241 C C . LEU A 1 160 ? -32.924 -12.491 -18.473 1.00 42.12 160 LEU A C 1
ATOM 1243 O O . LEU A 1 160 ? -32.644 -12.254 -17.301 1.00 42.12 160 LEU A O 1
ATOM 1247 N N . ALA A 1 161 ? -33.488 -11.595 -19.276 1.00 38.56 161 ALA A N 1
ATOM 1248 C CA . ALA A 1 161 ? -33.974 -10.284 -18.872 1.00 38.56 161 ALA A CA 1
ATOM 1249 C C . ALA A 1 161 ? -35.171 -10.367 -17.905 1.00 38.56 161 ALA A C 1
ATOM 1251 O O . ALA A 1 161 ? -36.064 -11.190 -18.093 1.00 38.56 161 ALA A O 1
ATOM 1252 N N . SER A 1 162 ? -35.258 -9.433 -16.954 1.00 40.03 162 SER A N 1
ATOM 1253 C CA . SER A 1 162 ? -36.525 -9.070 -16.307 1.00 40.03 162 SER A CA 1
ATOM 1254 C C . SER A 1 162 ? -36.522 -7.602 -15.872 1.00 40.03 162 SER A C 1
ATOM 1256 O O . SER A 1 162 ? -36.136 -7.245 -14.763 1.00 40.03 162 SER A O 1
ATOM 1258 N N . THR A 1 163 ? -36.903 -6.759 -16.828 1.00 40.56 163 THR A N 1
ATOM 1259 C CA . THR A 1 163 ? -37.960 -5.745 -16.729 1.00 40.56 163 THR A CA 1
ATOM 1260 C C . THR A 1 163 ? -38.229 -5.114 -15.358 1.00 40.56 163 THR A C 1
ATOM 1262 O O . THR A 1 163 ? -38.896 -5.678 -14.495 1.00 40.56 163 THR A O 1
ATOM 1265 N N . THR A 1 164 ? -37.790 -3.861 -15.260 1.00 43.66 164 THR A N 1
ATOM 1266 C CA . THR A 1 164 ? -38.442 -2.703 -14.637 1.00 43.66 164 THR A CA 1
ATOM 1267 C C . THR A 1 164 ? -39.890 -2.921 -14.179 1.00 43.66 164 THR A C 1
ATOM 1269 O O . THR A 1 164 ? -40.795 -3.061 -14.998 1.00 43.66 164 THR A O 1
ATOM 1272 N N . THR A 1 165 ? -40.149 -2.787 -12.878 1.00 40.84 165 THR A N 1
ATOM 1273 C CA . THR A 1 165 ? -41.466 -2.342 -12.410 1.00 40.84 165 THR A CA 1
ATOM 1274 C C . THR A 1 165 ? -41.285 -1.349 -11.268 1.00 40.84 165 THR A C 1
ATOM 1276 O O . THR A 1 165 ? -40.780 -1.672 -10.194 1.00 40.84 165 THR A O 1
ATOM 1279 N N . ASN A 1 166 ? -41.621 -0.092 -11.560 1.00 40.25 166 ASN A N 1
ATOM 1280 C CA . ASN A 1 166 ? -41.644 0.997 -10.599 1.00 40.25 166 ASN A CA 1
ATOM 1281 C C . ASN A 1 166 ? -43.021 1.056 -9.931 1.00 40.25 166 ASN A C 1
ATOM 1283 O O . ASN A 1 166 ? -44.066 0.929 -10.561 1.00 40.25 166 ASN A O 1
ATOM 1287 N N . ARG A 1 167 ? -42.960 1.265 -8.624 1.00 35.78 167 ARG A N 1
ATOM 1288 C CA . ARG A 1 167 ? -44.025 1.421 -7.635 1.00 35.78 167 ARG A CA 1
ATOM 1289 C C . ARG A 1 167 ? -44.639 2.827 -7.711 1.00 35.78 167 ARG A C 1
ATOM 1291 O O . ARG A 1 167 ? -43.868 3.779 -7.714 1.00 35.78 167 ARG A O 1
ATOM 1298 N N . ALA A 1 168 ? -45.974 2.957 -7.659 1.00 37.12 168 ALA A N 1
ATOM 1299 C CA . ALA A 1 168 ? -46.707 3.716 -6.618 1.00 37.12 168 ALA A CA 1
ATOM 1300 C C . ALA A 1 168 ? -48.160 4.125 -6.984 1.00 37.12 168 ALA A C 1
ATOM 1302 O O . ALA A 1 168 ? -48.417 4.638 -8.066 1.00 37.12 168 ALA A O 1
ATOM 1303 N N . ALA A 1 169 ? -49.013 4.022 -5.947 1.00 45.97 169 ALA A N 1
ATOM 1304 C CA . ALA A 1 169 ? -50.270 4.730 -5.634 1.00 45.97 169 ALA A CA 1
ATOM 1305 C C . ALA A 1 169 ? -51.629 4.155 -6.115 1.00 45.97 169 ALA A C 1
ATOM 1307 O O . ALA A 1 169 ? -51.913 4.148 -7.309 1.00 45.97 169 ALA A O 1
ATOM 1308 N N . PRO A 1 170 ? -52.536 3.786 -5.179 1.00 49.22 170 PRO A N 1
ATOM 1309 C CA . PRO A 1 170 ? -53.969 3.685 -5.437 1.00 49.22 170 PRO A CA 1
ATOM 1310 C C . PRO A 1 170 ? -54.687 4.996 -5.062 1.00 49.22 170 PRO A C 1
ATOM 1312 O O . PRO A 1 170 ? -54.514 5.519 -3.961 1.00 49.22 170 PRO A O 1
ATOM 1315 N N . GLN A 1 171 ? -55.519 5.508 -5.970 1.00 42.84 171 GLN A N 1
ATOM 1316 C CA . GLN A 1 171 ? -56.547 6.509 -5.674 1.00 42.84 171 GLN A CA 1
ATOM 1317 C C . GLN A 1 171 ? -57.872 5.785 -5.417 1.00 42.84 171 GLN A C 1
ATOM 1319 O O . GLN A 1 171 ? -58.385 5.088 -6.290 1.00 42.84 171 GLN A O 1
ATOM 1324 N N . SER A 1 172 ? -58.424 5.946 -4.219 1.00 48.91 172 SER A N 1
ATOM 1325 C CA . SER A 1 172 ? -59.776 5.526 -3.858 1.00 48.91 172 SER A CA 1
ATOM 1326 C C . SER A 1 172 ? -60.786 6.613 -4.245 1.00 48.91 172 SER A C 1
ATOM 1328 O O . SER A 1 172 ? -60.772 7.714 -3.699 1.00 48.91 172 SER A O 1
ATOM 1330 N N . GLN A 1 173 ? -61.675 6.286 -5.187 1.00 48.03 173 GLN A N 1
ATOM 1331 C CA . GLN A 1 173 ? -62.929 6.994 -5.470 1.00 48.03 173 GLN A CA 1
ATOM 1332 C C . GLN A 1 173 ? -64.092 6.308 -4.739 1.00 48.03 173 GLN A C 1
ATOM 1334 O O . GLN A 1 173 ? -64.224 5.095 -4.865 1.00 48.03 173 GLN A O 1
ATOM 1339 N N . GLN A 1 174 ? -64.949 7.083 -4.059 1.00 45.69 174 GLN A N 1
ATOM 1340 C CA . GLN A 1 174 ? -66.424 6.936 -3.970 1.00 45.69 174 GLN A CA 1
ATOM 1341 C C . GLN A 1 174 ? -66.975 8.037 -3.037 1.00 45.69 174 GLN A C 1
ATOM 1343 O O . GLN A 1 174 ? -66.356 8.305 -2.013 1.00 45.69 174 GLN A O 1
ATOM 1348 N N . LEU A 1 175 ? -68.034 8.802 -3.337 1.00 48.28 175 LEU A N 1
ATOM 1349 C CA . LEU A 1 175 ? -69.433 8.481 -3.698 1.00 48.28 175 LEU A CA 1
ATOM 1350 C C . LEU A 1 175 ? -70.027 9.745 -4.405 1.00 48.28 175 LEU A C 1
ATOM 1352 O O . LEU A 1 175 ? -69.737 10.840 -3.933 1.00 48.28 175 LEU A O 1
ATOM 1356 N N . ALA A 1 176 ? -70.649 9.672 -5.598 1.00 41.91 176 ALA A N 1
ATOM 1357 C CA . ALA A 1 176 ? -72.105 9.536 -5.880 1.00 41.91 176 ALA A CA 1
ATOM 1358 C C . ALA A 1 176 ? -72.951 10.793 -5.522 1.00 41.91 176 ALA A C 1
ATOM 1360 O O . ALA A 1 176 ? -72.500 11.570 -4.681 1.00 41.91 176 ALA A O 1
ATOM 1361 N N . PRO A 1 177 ? -74.166 11.017 -6.075 1.00 68.00 177 PRO A N 1
ATOM 1362 C CA . PRO A 1 177 ? -75.036 10.120 -6.856 1.00 68.00 177 PRO A CA 1
ATOM 1363 C C . PRO A 1 177 ? -75.322 10.525 -8.311 1.00 68.00 177 PRO A C 1
ATOM 1365 O O . PRO A 1 177 ? -75.187 11.718 -8.659 1.00 68.00 177 PRO A O 1
#

Foldseek 3Di:
DDDPDDDDDDPVPVPPCPPPPDPPPPPPVVVVVVVVVLVVLLVLLVVLLVLLVVLLVCVVVVVDPLDPVNLVVNLVSLVSNLVSLQPDLVNLQVDAPVSLVVSLVSSLVSLVVSCVVDVCSVVSSVVSVVSSVVSCVVSVVSNVPNVPDDDDDDDDDDDDDDDDDDDDDDDDDDDDD

Radius of gyration: 30.28 Å; Cα contacts (8 Å, |Δi|>4): 109; chains: 1; bounding box: 132×52×47 Å

Mean predicted aligned error: 17.41 Å

Nearest PDB structures (foldseek):
  7zn7-assembly1_D  TM=3.820E-01  e=3.549E+00  Rattus norvegicus